Protein AF-A0AAW9JN20-F1 (afdb_monomer)

Mean predicted aligned error: 16.56 Å

Radius of gyration: 27.67 Å; Cα contacts (8 Å, |Δi|>4): 325; chains: 1; bounding box: 84×74×65 Å

pLDDT: mean 72.05, std 30.29, range [23.28, 98.81]

Sequence (239 aa):
MKKVSKMVVVVASLVLAVGLSACGKGQSSQTQSSTSATSHVKKKKSENSSQSSKSATSSTSTVQTSGSTTSAKSAEQTTTSSQSAPKVDDQTIFAQTLNEYRAKSDPEKVASVYAFVDLDGDGQNELLMGDQSNRGGNYISGVYMLFKKKQIAPLGISYAASGGGVRKAVLVYQGGYVYTEEGSAANPIFHGRLIKIVGDHYIIVKEGDFSLENEKAEEKFGLNQYAPLNTDTIQWQVL

Nearest PDB structures (foldseek):
  4l9c-assembly1_A  TM=3.984E-01  e=5.275E-02  Homo sapiens
  5yp4-assembly2_C  TM=3.295E-01  e=5.265E-01  Pseudoxanthomonas mexicana
  4h5j-assembly1_A  TM=4.683E-01  e=4.709E+00  Saccharomyces cerevisiae
  5yp4-assembly2_D  TM=3.571E-01  e=2.310E+00  Pseudoxanthomonas mexicana

Solvent-accessible surface area (backbone atoms only — not comparable to full-atom values): 15684 Å² total; per-residue (Å²): 133,86,85,81,77,80,79,79,78,81,77,79,75,82,73,82,78,76,81,81,80,83,83,89,84,88,83,88,84,89,84,85,88,88,87,87,84,89,84,87,90,84,88,85,88,82,88,83,85,86,80,89,85,83,92,83,85,90,77,90,88,87,86,90,87,80,91,80,91,86,90,86,84,89,76,93,74,81,81,82,73,81,76,66,74,84,77,77,54,65,66,70,73,44,40,65,63,54,48,47,44,70,64,56,77,45,92,58,51,62,56,54,29,31,36,78,44,52,48,57,72,74,81,62,59,25,43,38,31,16,30,76,40,99,84,61,64,58,44,63,25,28,36,32,42,62,31,71,92,79,39,75,48,73,79,31,53,26,33,74,49,76,96,52,38,52,35,30,42,38,48,56,28,59,70,17,30,39,36,31,37,40,36,33,70,83,42,58,57,27,43,35,37,35,33,33,46,59,75,52,45,69,46,82,75,42,72,50,76,46,37,67,85,86,51,53,67,46,70,75,68,51,47,78,81,48,57,67,55,66,55,89,77,56,78,72,39,80,106

Foldseek 3Di:
DDDDPDPPPPPPPPPPPDDPPDDDDDDDDDDDDDDDDDDDDDDDDDDDDDDDDDDDDDDDDDDDDDDDDDDDDDDDDDDDPVPDDPDDDVCVLCVVVVVCLVVCPDQQNDAFKKAFDPQQPPPGTWIFGWHADPVGFIDTQWIWAQAPPSDIDTPFGAGDDPPFAKGKDWFGFHNQKIKIWIDTSVAQKIKIWIWGDDHRDIDTQDIDIDGNVPDDPCVRSVVVVTHTDDRVPTPIDGD

Structure (mmCIF, N/CA/C/O backbone):
data_AF-A0AAW9JN20-F1
#
_entry.id   AF-A0AAW9JN20-F1
#
loop_
_atom_site.group_PDB
_atom_site.id
_atom_site.type_symbol
_atom_site.label_atom_id
_atom_site.label_alt_id
_atom_site.label_comp_id
_atom_site.label_asym_id
_atom_site.label_entity_id
_atom_site.label_seq_id
_atom_site.pdbx_PDB_ins_code
_atom_site.Cartn_x
_atom_site.Cartn_y
_atom_site.Cartn_z
_atom_site.occupancy
_atom_site.B_iso_or_equiv
_atom_site.auth_seq_id
_atom_site.auth_comp_id
_atom_site.auth_asym_id
_atom_site.auth_atom_id
_atom_site.pdbx_PDB_model_num
ATOM 1 N N . MET A 1 1 ? -24.145 -16.674 -31.722 1.00 39.34 1 MET A N 1
ATOM 2 C CA . MET A 1 1 ? -23.159 -15.769 -32.360 1.00 39.34 1 MET A CA 1
ATOM 3 C C . MET A 1 1 ? -22.552 -14.873 -31.283 1.00 39.34 1 MET A C 1
ATOM 5 O O . MET A 1 1 ? -23.245 -14.526 -30.338 1.00 39.34 1 MET A O 1
ATOM 9 N N . LYS A 1 2 ? -21.237 -14.656 -31.364 1.00 33.94 2 LYS A N 1
ATOM 10 C CA . LYS A 1 2 ? -20.302 -14.281 -30.284 1.00 33.94 2 LYS A CA 1
ATOM 11 C C . LYS A 1 2 ? -20.669 -12.966 -29.567 1.00 33.94 2 LYS A C 1
ATOM 13 O O . LYS A 1 2 ? -20.764 -11.931 -30.218 1.00 33.94 2 LYS A O 1
ATOM 18 N N . LYS A 1 3 ? -20.786 -12.985 -28.231 1.00 37.47 3 LYS A N 1
ATOM 19 C CA . LYS A 1 3 ? -20.720 -11.763 -27.409 1.00 37.47 3 LYS A CA 1
ATOM 20 C C . LYS A 1 3 ? -19.248 -11.396 -27.242 1.00 37.47 3 LYS A C 1
ATOM 22 O O . LYS A 1 3 ? -18.512 -12.074 -26.534 1.00 37.47 3 LYS A O 1
ATOM 27 N N . VAL A 1 4 ? -18.821 -10.359 -27.950 1.00 40.94 4 VAL A N 1
ATOM 28 C CA . VAL A 1 4 ? -17.478 -9.792 -27.826 1.00 40.94 4 VAL A CA 1
ATOM 29 C C . VAL A 1 4 ? -17.493 -8.909 -26.582 1.00 40.94 4 VAL A C 1
ATOM 31 O O . VAL A 1 4 ? -18.042 -7.809 -26.607 1.00 40.94 4 VAL A O 1
ATOM 34 N N . SER A 1 5 ? -16.976 -9.427 -25.468 1.00 39.31 5 SER A N 1
ATOM 35 C CA . SER A 1 5 ? -16.809 -8.635 -24.252 1.00 39.31 5 SER A CA 1
ATOM 36 C C . SER A 1 5 ? -15.634 -7.689 -24.475 1.00 39.31 5 SER A C 1
ATOM 38 O O . SER A 1 5 ? -14.488 -8.123 -24.583 1.00 39.31 5 SER A O 1
ATOM 40 N N . LYS A 1 6 ? -15.926 -6.398 -24.638 1.00 36.00 6 LYS A N 1
ATOM 41 C CA . LYS A 1 6 ? -14.910 -5.349 -24.711 1.00 36.00 6 LYS A CA 1
ATOM 42 C C . LYS A 1 6 ? -14.286 -5.218 -23.320 1.00 36.00 6 LYS A C 1
ATOM 44 O O . LYS A 1 6 ? -14.890 -4.610 -22.443 1.00 36.00 6 LYS A O 1
ATOM 49 N N . MET A 1 7 ? -13.106 -5.803 -23.111 1.00 38.66 7 MET A N 1
ATOM 50 C CA . MET A 1 7 ? -12.274 -5.458 -21.959 1.00 38.66 7 MET A CA 1
ATOM 51 C C . MET A 1 7 ? -11.809 -4.015 -22.130 1.00 38.66 7 MET A C 1
ATOM 53 O O . MET A 1 7 ? -11.019 -3.700 -23.019 1.00 38.66 7 MET A O 1
ATOM 57 N N . VAL A 1 8 ? -12.334 -3.136 -21.283 1.00 38.00 8 VAL A N 1
ATOM 58 C CA . VAL A 1 8 ? -11.760 -1.816 -21.051 1.00 38.00 8 VAL A CA 1
ATOM 59 C C . VAL A 1 8 ? -10.506 -2.046 -20.217 1.00 38.00 8 VAL A C 1
ATOM 61 O O . VAL A 1 8 ? -10.581 -2.380 -19.039 1.00 38.00 8 VAL A O 1
ATOM 64 N N . VAL A 1 9 ? -9.349 -1.930 -20.860 1.00 33.72 9 VAL A N 1
ATOM 65 C CA . VAL A 1 9 ? -8.051 -1.897 -20.190 1.00 33.72 9 VAL A CA 1
ATOM 66 C C . VAL A 1 9 ? -7.954 -0.544 -19.488 1.00 33.72 9 VAL A C 1
ATOM 68 O O . VAL A 1 9 ? -7.748 0.483 -20.134 1.00 33.72 9 VAL A O 1
ATOM 71 N N . VAL A 1 10 ? -8.140 -0.526 -18.168 1.00 35.94 10 VAL A N 1
ATOM 72 C CA . VAL A 1 10 ? -7.808 0.641 -17.345 1.00 35.94 10 VAL A CA 1
ATOM 73 C C . VAL A 1 10 ? -6.292 0.644 -17.179 1.00 35.94 10 VAL A C 1
ATOM 75 O O . VAL A 1 10 ? -5.737 0.018 -16.283 1.00 35.94 10 VAL A O 1
ATOM 78 N N . VAL A 1 11 ? -5.612 1.315 -18.106 1.00 34.97 11 VAL A N 1
ATOM 79 C CA . VAL A 1 11 ? -4.191 1.646 -17.985 1.00 34.97 11 VAL A CA 1
ATOM 80 C C . VAL A 1 11 ? -4.070 2.726 -16.910 1.00 34.97 11 VAL A C 1
ATOM 82 O O . VAL A 1 11 ? -4.206 3.918 -17.190 1.00 34.97 11 VAL A O 1
ATOM 85 N N . ALA A 1 12 ? -3.835 2.321 -15.665 1.00 37.44 12 ALA A N 1
ATOM 86 C CA . ALA A 1 12 ? -3.436 3.225 -14.592 1.00 37.44 12 ALA A CA 1
ATOM 87 C C . ALA A 1 12 ? -1.911 3.426 -14.613 1.00 37.44 12 ALA A C 1
ATOM 89 O O . ALA A 1 12 ? -1.224 3.224 -13.620 1.00 37.44 12 ALA A O 1
ATOM 90 N N . SER A 1 13 ? -1.365 3.843 -15.758 1.00 37.03 13 SER A N 1
ATOM 91 C CA . SER A 1 13 ? -0.031 4.442 -15.781 1.00 37.03 13 SER A CA 1
ATOM 92 C C . SER A 1 13 ? -0.150 5.823 -15.145 1.00 37.03 13 SER A C 1
ATOM 94 O O . SER A 1 13 ? -0.580 6.786 -15.788 1.00 37.03 13 SER A O 1
ATOM 96 N N . LEU A 1 14 ? 0.181 5.915 -13.858 1.00 42.38 14 LEU A N 1
ATOM 97 C CA . LEU A 1 14 ? 0.301 7.176 -13.136 1.00 42.38 14 LEU A CA 1
ATOM 98 C C . LEU A 1 14 ? 1.580 7.895 -13.598 1.00 42.38 14 LEU A C 1
ATOM 100 O O . LEU A 1 14 ? 2.566 8.000 -12.878 1.00 42.38 14 LEU A O 1
ATOM 104 N N . VAL A 1 15 ? 1.573 8.390 -14.838 1.00 36.84 15 VAL A N 1
ATOM 105 C CA . VAL A 1 15 ? 2.582 9.339 -15.310 1.00 36.84 15 VAL A CA 1
ATOM 106 C C . VAL A 1 15 ? 2.229 10.693 -14.704 1.00 36.84 15 VAL A C 1
ATOM 108 O O . VAL A 1 15 ? 1.362 11.413 -15.201 1.00 36.84 15 VAL A O 1
ATOM 111 N N . LEU A 1 16 ? 2.893 11.037 -13.601 1.00 38.97 16 LEU A N 1
ATOM 112 C CA . LEU A 1 16 ? 2.969 12.405 -13.091 1.00 38.97 16 LEU A CA 1
ATOM 113 C C . LEU A 1 16 ? 3.780 13.245 -14.090 1.00 38.97 16 LEU A C 1
ATOM 115 O O . LEU A 1 16 ? 4.983 13.442 -13.939 1.00 38.97 16 LEU A O 1
ATOM 119 N N . ALA A 1 17 ? 3.117 13.712 -15.148 1.00 34.91 17 ALA A N 1
ATOM 120 C CA . ALA A 1 17 ? 3.681 14.668 -16.089 1.00 34.91 17 ALA A CA 1
ATOM 121 C C . ALA A 1 17 ? 3.778 16.043 -15.410 1.00 34.91 17 ALA A C 1
ATOM 123 O O . ALA A 1 17 ? 2.837 16.835 -15.434 1.00 34.91 17 ALA A O 1
ATOM 124 N N . VAL A 1 18 ? 4.922 16.330 -14.789 1.00 46.69 18 VAL A N 1
ATOM 125 C CA . VAL A 1 18 ? 5.279 17.695 -14.395 1.00 46.69 18 VAL A CA 1
ATOM 126 C C . VAL A 1 18 ? 5.922 18.356 -15.612 1.00 46.69 18 VAL A C 1
ATOM 128 O O . VAL A 1 18 ? 7.045 18.030 -15.990 1.00 46.69 18 VAL A O 1
ATOM 131 N N . GLY A 1 19 ? 5.183 19.255 -16.263 1.00 37.88 19 GLY A N 1
ATOM 132 C CA . GLY A 1 19 ? 5.705 20.083 -17.345 1.00 37.88 19 GLY A CA 1
ATOM 133 C C . GLY A 1 19 ? 6.820 20.994 -16.832 1.00 37.88 19 GLY A C 1
ATOM 134 O O . GLY A 1 19 ? 6.581 21.886 -16.023 1.00 37.88 19 GLY A O 1
ATOM 135 N N . LEU A 1 20 ? 8.045 20.771 -17.309 1.00 41.12 20 LEU A N 1
ATOM 136 C CA . LEU A 1 20 ? 9.162 21.695 -17.140 1.00 41.12 20 LEU A CA 1
ATOM 137 C C . LEU A 1 20 ? 8.995 22.850 -18.133 1.00 41.12 20 LEU A C 1
ATOM 139 O O . LEU A 1 20 ? 9.403 22.759 -19.290 1.00 41.12 20 LEU A O 1
ATOM 143 N N . SER A 1 21 ? 8.413 23.957 -17.678 1.00 42.81 21 SER A N 1
ATOM 144 C CA . SER A 1 21 ? 8.565 25.244 -18.358 1.00 42.81 21 SER A CA 1
ATOM 145 C C . SER A 1 21 ? 9.999 25.728 -18.150 1.00 42.81 21 SER A C 1
ATOM 147 O O . SER A 1 21 ? 10.339 26.309 -17.120 1.00 42.81 21 SER A O 1
ATOM 149 N N . ALA A 1 22 ? 10.859 25.448 -19.127 1.00 34.44 22 ALA A N 1
ATOM 150 C CA . ALA A 1 22 ? 12.193 26.015 -19.216 1.00 34.44 22 ALA A CA 1
ATOM 151 C C . ALA A 1 22 ? 12.093 27.535 -19.423 1.00 34.44 22 ALA A C 1
ATOM 153 O O . ALA A 1 22 ? 11.650 27.997 -20.472 1.00 34.44 22 ALA A O 1
ATOM 154 N N . CYS A 1 23 ? 12.537 28.316 -18.438 1.00 44.72 23 CYS A N 1
ATOM 155 C CA . CYS A 1 23 ? 12.870 29.722 -18.634 1.00 44.72 23 CYS A CA 1
ATOM 156 C C . CYS A 1 23 ? 14.392 29.847 -18.529 1.00 44.72 23 CYS A C 1
ATOM 158 O O . CYS A 1 23 ? 14.973 29.747 -17.450 1.00 44.72 23 CYS A O 1
ATOM 160 N N . GLY A 1 24 ? 15.034 29.953 -19.691 1.00 34.56 24 GLY A N 1
ATOM 161 C CA . GLY A 1 24 ? 16.478 30.074 -19.826 1.00 34.56 24 GLY A CA 1
ATOM 162 C C . GLY A 1 24 ? 16.987 31.489 -19.554 1.00 34.56 24 GLY A C 1
ATOM 163 O O . GLY A 1 24 ? 16.350 32.475 -19.919 1.00 34.56 24 GLY A O 1
ATOM 164 N N . LYS A 1 25 ? 18.167 31.535 -18.932 1.00 34.50 25 LYS A N 1
ATOM 165 C C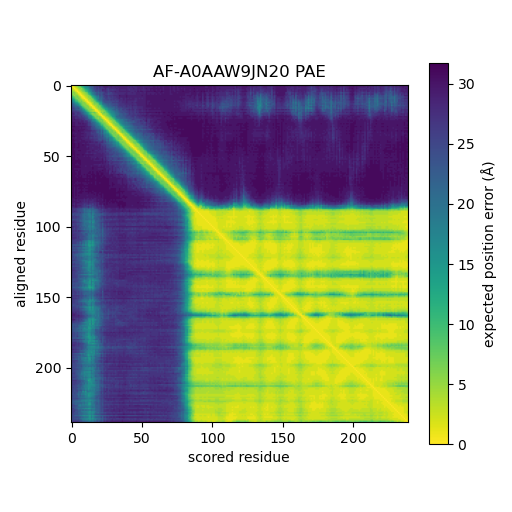A . LYS A 1 25 ? 19.259 32.532 -18.969 1.00 34.50 25 LYS A CA 1
ATOM 166 C C . LYS A 1 25 ? 20.253 31.992 -17.927 1.00 34.50 25 LYS A C 1
ATOM 168 O O . LYS A 1 25 ? 19.906 31.915 -16.763 1.00 34.50 25 LYS A O 1
ATOM 173 N N . GLY A 1 26 ? 21.419 31.440 -18.233 1.00 32.59 26 GLY A N 1
ATOM 174 C CA . GLY A 1 26 ? 22.389 31.768 -19.260 1.00 32.59 26 GLY A CA 1
ATOM 175 C C . GLY A 1 26 ? 23.672 32.151 -18.527 1.00 32.59 26 GLY A C 1
ATOM 176 O O . GLY A 1 26 ? 23.784 33.299 -18.129 1.00 32.59 26 GLY A O 1
ATOM 177 N N . GLN A 1 27 ? 24.606 31.216 -18.324 1.00 33.66 27 GLN A N 1
ATOM 178 C CA . GLN A 1 27 ? 26.037 31.533 -18.262 1.00 33.66 27 GLN A CA 1
ATOM 179 C C . GLN A 1 27 ? 26.903 30.273 -18.352 1.00 33.66 27 GLN A C 1
ATOM 181 O O . GLN A 1 27 ? 26.731 29.300 -17.624 1.00 33.66 27 GLN A O 1
ATOM 186 N N . SER A 1 28 ? 27.828 30.334 -19.300 1.00 32.78 28 SER A N 1
ATOM 187 C CA . SER A 1 28 ? 28.903 29.397 -19.588 1.00 32.78 28 SER A CA 1
ATOM 188 C C . SER A 1 28 ? 29.933 29.313 -18.463 1.00 32.78 28 SER A C 1
ATOM 190 O O . SER A 1 28 ? 30.291 30.349 -17.904 1.00 32.78 28 SER A O 1
ATOM 192 N N . SER A 1 29 ? 30.526 28.133 -18.269 1.00 34.12 29 SER A N 1
ATOM 193 C CA . SER A 1 29 ? 31.989 27.943 -18.243 1.00 34.12 29 SER A CA 1
ATOM 194 C C . SER A 1 29 ? 32.330 26.450 -18.319 1.00 34.12 29 SER A C 1
ATOM 196 O O . SER A 1 29 ? 31.898 25.661 -17.485 1.00 34.12 29 SER A O 1
ATOM 198 N N . GLN A 1 30 ? 33.093 26.078 -19.348 1.00 33.25 30 GLN A N 1
ATOM 199 C CA . GLN A 1 30 ? 33.842 24.824 -19.437 1.00 33.25 30 GLN A CA 1
ATOM 200 C C . GLN A 1 30 ? 35.069 24.904 -18.523 1.00 33.25 30 GLN A C 1
ATOM 202 O O . GLN A 1 30 ? 35.759 25.912 -18.622 1.00 33.25 30 GLN A O 1
ATOM 207 N N . THR A 1 31 ? 35.419 23.824 -17.808 1.00 28.30 31 THR A N 1
ATOM 208 C CA . THR A 1 31 ? 36.807 23.311 -17.776 1.00 28.30 31 THR A CA 1
ATOM 209 C C . THR A 1 31 ? 36.845 21.814 -17.436 1.00 28.30 31 THR A C 1
ATOM 211 O O . THR A 1 31 ? 35.925 21.255 -16.853 1.00 28.30 31 THR A O 1
ATOM 214 N N . GLN A 1 32 ? 37.925 21.197 -17.898 1.00 29.80 32 GLN A N 1
ATOM 215 C CA . GLN A 1 32 ? 38.184 19.809 -18.257 1.00 29.80 32 GLN A CA 1
ATOM 216 C C . GLN A 1 32 ? 38.351 18.782 -17.124 1.00 29.80 32 GLN A C 1
ATOM 218 O O . GLN A 1 32 ? 38.699 19.084 -15.988 1.00 29.80 32 GLN A O 1
ATOM 223 N N . SER A 1 33 ? 38.211 17.528 -17.551 1.00 30.20 33 SER A N 1
ATOM 224 C CA . SER A 1 33 ? 38.700 16.278 -16.968 1.00 30.20 33 SER A CA 1
ATOM 225 C C . SER A 1 33 ? 40.229 16.176 -16.859 1.00 30.20 33 SER A C 1
ATOM 227 O O . SER A 1 33 ? 40.935 16.552 -17.797 1.00 30.20 33 SER A O 1
ATOM 229 N N . SER A 1 34 ? 40.721 15.486 -15.825 1.00 27.36 34 SER A N 1
ATOM 230 C CA . SER A 1 34 ? 41.973 14.717 -15.881 1.00 27.36 34 SER A CA 1
ATOM 231 C C . SER A 1 34 ? 41.975 13.533 -14.901 1.00 27.36 34 SER A C 1
ATOM 233 O O . SER A 1 34 ? 41.345 13.534 -13.846 1.00 27.36 34 SER A O 1
ATOM 235 N N . THR A 1 35 ? 42.647 12.480 -15.351 1.00 26.69 35 THR A N 1
ATOM 236 C CA . THR A 1 35 ? 42.799 11.120 -14.822 1.00 26.69 35 THR A CA 1
ATOM 237 C C . THR A 1 35 ? 43.952 10.969 -13.816 1.00 26.69 35 THR A C 1
ATOM 239 O O . THR A 1 35 ? 44.947 11.678 -13.932 1.00 26.69 35 THR A O 1
ATOM 242 N N . SER A 1 36 ? 43.855 9.940 -12.953 1.00 27.55 36 SER A N 1
ATOM 243 C CA . SER A 1 36 ? 44.873 8.883 -12.699 1.00 27.55 36 SER A CA 1
ATOM 244 C C . SER A 1 36 ? 45.262 8.587 -11.231 1.00 27.55 36 SER A C 1
ATOM 246 O O . SER A 1 36 ? 45.792 9.434 -10.526 1.00 27.55 36 SER A O 1
ATOM 248 N N . ALA A 1 37 ? 45.133 7.289 -10.902 1.00 25.78 37 ALA A N 1
ATOM 249 C CA . ALA A 1 37 ? 46.112 6.403 -10.236 1.00 25.78 37 ALA A CA 1
ATOM 250 C C . ALA A 1 37 ? 46.253 6.323 -8.684 1.00 25.78 37 ALA A C 1
ATOM 252 O O . ALA A 1 37 ? 46.868 7.158 -8.037 1.00 25.78 37 ALA A O 1
ATOM 253 N N . THR A 1 38 ? 45.788 5.170 -8.157 1.00 25.28 38 THR A N 1
ATOM 254 C CA . THR A 1 38 ? 46.419 4.209 -7.200 1.00 25.28 38 THR A CA 1
ATOM 255 C C . THR A 1 38 ? 47.167 4.677 -5.937 1.00 25.28 38 THR A C 1
ATOM 257 O O . THR A 1 38 ? 48.243 5.253 -6.027 1.00 25.28 38 THR A O 1
ATOM 260 N N . SER A 1 39 ? 46.774 4.160 -4.757 1.00 27.97 39 SER A N 1
ATOM 261 C CA . SER A 1 39 ? 47.417 2.987 -4.100 1.00 27.97 39 SER A CA 1
ATOM 262 C C . SER A 1 39 ? 46.951 2.729 -2.641 1.00 27.97 39 SER A C 1
ATOM 264 O O . SER A 1 39 ? 46.972 3.598 -1.785 1.00 27.97 39 SER A O 1
ATOM 266 N N . HIS A 1 40 ? 46.542 1.476 -2.398 1.00 28.61 40 HIS A N 1
ATOM 267 C CA . HIS A 1 40 ? 46.926 0.556 -1.309 1.00 28.61 40 HIS A CA 1
ATOM 268 C C . HIS A 1 40 ? 46.835 0.879 0.213 1.00 28.61 40 HIS A C 1
ATOM 270 O O . HIS A 1 40 ? 47.580 1.676 0.764 1.00 28.61 40 HIS A O 1
ATOM 276 N N . VAL A 1 41 ? 46.114 -0.048 0.886 1.00 25.80 41 VAL A N 1
ATOM 277 C CA . VAL A 1 41 ? 46.458 -0.785 2.136 1.00 25.80 41 VAL A CA 1
ATOM 278 C C . VAL A 1 41 ? 46.048 -0.168 3.488 1.00 25.80 41 VAL A C 1
ATOM 280 O O . VAL A 1 41 ? 46.739 0.686 4.024 1.00 25.80 41 VAL A O 1
ATOM 283 N N . LYS A 1 42 ? 45.055 -0.781 4.165 1.00 27.20 42 LYS A N 1
ATOM 284 C CA . LYS A 1 42 ? 45.300 -1.702 5.305 1.00 27.20 42 LYS A CA 1
ATOM 285 C C . LYS A 1 42 ? 44.035 -2.417 5.802 1.00 27.20 42 LYS A C 1
ATOM 287 O O . LYS A 1 42 ? 43.007 -1.815 6.075 1.00 27.20 42 LYS A O 1
ATOM 292 N N . LYS A 1 43 ? 44.191 -3.733 5.966 1.00 25.30 43 LYS A N 1
ATOM 293 C CA . LYS A 1 43 ? 43.307 -4.677 6.658 1.00 25.30 43 LYS A CA 1
ATOM 294 C C . LYS A 1 43 ? 43.055 -4.252 8.112 1.00 25.30 43 LYS A C 1
ATOM 296 O O . LYS A 1 43 ? 44.015 -3.923 8.809 1.00 25.30 43 LYS A O 1
ATOM 301 N N . LYS A 1 44 ? 41.848 -4.507 8.629 1.00 25.41 44 LYS A N 1
ATOM 302 C CA . LYS A 1 44 ? 41.718 -5.182 9.928 1.00 25.41 44 LYS A CA 1
ATOM 303 C C . LYS A 1 44 ? 40.453 -6.039 9.999 1.00 25.41 44 LYS A C 1
ATOM 305 O O . LYS A 1 44 ? 39.345 -5.597 9.736 1.00 25.41 44 LYS A O 1
ATOM 310 N N . LYS A 1 45 ? 40.729 -7.297 10.316 1.00 23.28 45 LYS A N 1
ATOM 311 C CA . LYS A 1 45 ? 39.872 -8.451 10.548 1.00 23.28 45 LYS A CA 1
ATOM 312 C C . LYS A 1 45 ? 39.201 -8.331 11.921 1.00 23.28 45 LYS A C 1
ATOM 314 O O . LYS A 1 45 ? 39.873 -7.942 12.872 1.00 23.28 45 LYS A O 1
ATOM 319 N N . SER A 1 46 ? 37.940 -8.742 12.025 1.00 26.84 46 SER A N 1
ATOM 320 C CA . SER A 1 46 ? 37.344 -9.225 13.275 1.00 26.84 46 SER A CA 1
ATOM 321 C C . SER A 1 46 ? 36.291 -10.279 12.936 1.00 26.84 46 SER A C 1
ATOM 323 O O . SER A 1 46 ? 35.135 -9.965 12.675 1.00 26.84 46 SER A O 1
ATOM 325 N N . GLU A 1 47 ? 36.742 -11.531 12.893 1.00 24.44 47 GLU A N 1
ATOM 326 C CA . GLU A 1 47 ? 35.902 -12.716 13.054 1.00 24.44 47 GLU A CA 1
ATOM 327 C C . GLU A 1 47 ? 35.400 -12.757 14.502 1.00 24.44 47 GLU A C 1
ATOM 329 O O . GLU A 1 47 ? 36.191 -12.586 15.428 1.00 24.44 47 GLU A O 1
ATOM 334 N N . ASN A 1 48 ? 34.119 -13.056 14.701 1.00 25.31 48 ASN A N 1
ATOM 335 C CA . ASN A 1 48 ? 33.688 -13.800 15.878 1.00 25.31 48 ASN A CA 1
ATOM 336 C C . ASN A 1 48 ? 32.542 -14.728 15.460 1.00 25.31 48 ASN A C 1
ATOM 338 O O . ASN A 1 48 ? 31.385 -14.323 15.398 1.00 25.31 48 ASN A O 1
ATOM 342 N N . SER A 1 49 ? 32.893 -15.962 15.099 1.00 25.97 49 SER A N 1
ATOM 343 C CA . SER A 1 49 ? 31.958 -17.065 14.900 1.00 25.97 49 SER A CA 1
ATOM 344 C C . SER A 1 49 ? 32.027 -17.969 16.127 1.00 25.97 49 SER A C 1
ATOM 346 O O . SER A 1 49 ? 33.025 -18.663 16.326 1.00 25.97 49 SER A O 1
ATOM 348 N N . SER A 1 50 ? 30.969 -17.970 16.932 1.00 30.20 50 SER A N 1
ATOM 349 C CA . SER A 1 50 ? 30.784 -18.961 17.990 1.00 30.20 50 SER A CA 1
ATOM 350 C C . SER A 1 50 ? 29.916 -20.105 17.485 1.00 30.20 50 SER A C 1
ATOM 352 O O . SER A 1 50 ? 28.876 -19.919 16.858 1.00 30.20 50 SER A O 1
ATOM 354 N N . GLN A 1 51 ? 30.423 -21.296 17.757 1.00 28.41 51 GLN A N 1
ATOM 355 C CA . GLN A 1 51 ? 30.030 -22.605 17.275 1.00 28.41 51 GLN A CA 1
ATOM 356 C C . GLN A 1 51 ? 28.870 -23.211 18.088 1.00 28.41 51 GLN A C 1
ATOM 358 O O . GLN A 1 51 ? 28.862 -23.142 19.310 1.00 28.41 51 GLN A O 1
ATOM 363 N N . SER A 1 52 ? 27.942 -23.842 17.360 1.00 24.44 52 SER A N 1
ATOM 364 C CA . SER A 1 52 ? 27.156 -25.062 17.642 1.00 24.44 52 SER A CA 1
ATOM 365 C C . SER A 1 52 ? 26.898 -25.528 19.090 1.00 24.44 52 SER A C 1
ATOM 367 O O . SER A 1 52 ? 27.826 -25.822 19.842 1.00 24.44 52 SER A O 1
ATOM 369 N N . SER A 1 53 ? 25.629 -25.845 19.373 1.00 26.78 53 SER A N 1
ATOM 370 C CA . SER A 1 53 ? 25.098 -27.102 19.969 1.00 26.78 53 SER A CA 1
ATOM 371 C C . SER A 1 53 ? 23.623 -26.847 20.360 1.00 26.78 53 SER A C 1
ATOM 373 O O . SER A 1 53 ? 23.268 -25.706 20.605 1.00 26.78 53 SER A O 1
ATOM 375 N N . LYS A 1 54 ? 22.653 -27.763 20.431 1.00 28.80 54 LYS A N 1
ATOM 376 C CA . LYS A 1 54 ? 22.566 -29.228 20.402 1.00 28.80 54 LYS A CA 1
ATOM 377 C C . LYS A 1 54 ? 21.081 -29.585 20.175 1.00 28.80 54 LYS A C 1
ATOM 379 O O . LYS A 1 54 ? 20.196 -28.888 20.658 1.00 28.80 54 LYS A O 1
ATOM 384 N N . SER A 1 55 ? 20.836 -30.695 19.495 1.00 26.38 55 SER A N 1
ATOM 385 C CA . SER A 1 55 ? 19.558 -31.405 19.346 1.00 26.38 55 SER A CA 1
ATOM 386 C C . SER A 1 55 ? 19.213 -32.294 20.557 1.00 26.38 55 SER A C 1
ATOM 388 O O . SER A 1 55 ? 20.128 -32.921 21.091 1.00 26.38 55 SER A O 1
ATOM 390 N N . ALA A 1 56 ? 17.921 -32.413 20.905 1.00 28.56 56 ALA A N 1
ATOM 391 C CA . ALA A 1 56 ? 17.201 -33.575 21.496 1.00 28.56 56 ALA A CA 1
ATOM 392 C C . ALA A 1 56 ? 15.769 -33.102 21.872 1.00 28.56 56 ALA A C 1
ATOM 394 O O . ALA A 1 56 ? 15.645 -32.085 22.542 1.00 28.56 56 ALA A O 1
ATOM 395 N N . THR A 1 57 ? 14.665 -33.595 21.293 1.00 23.98 57 THR A N 1
ATOM 396 C CA . THR A 1 57 ? 13.980 -34.906 21.434 1.00 23.98 57 THR A CA 1
ATOM 397 C C . THR A 1 57 ? 13.139 -35.065 22.715 1.00 23.98 57 THR A C 1
ATOM 399 O O . THR A 1 57 ? 13.657 -34.906 23.814 1.00 23.98 57 THR A O 1
ATOM 402 N N . SER A 1 58 ? 11.895 -35.545 22.512 1.00 26.98 58 SER A N 1
ATOM 403 C CA . SER A 1 58 ? 10.925 -36.183 23.442 1.00 26.98 58 SER A CA 1
ATOM 404 C C . SER A 1 58 ? 10.081 -35.267 24.342 1.00 26.98 58 SER A C 1
ATOM 406 O O . SER A 1 58 ? 10.582 -34.271 24.838 1.00 26.98 58 SER A O 1
ATOM 408 N N . SER A 1 59 ? 8.807 -35.521 24.656 1.00 29.75 59 SER A N 1
ATOM 409 C CA . SER A 1 59 ? 7.770 -36.456 24.191 1.00 29.75 59 SER A CA 1
ATOM 410 C C . SER A 1 59 ? 6.450 -36.032 24.863 1.00 29.75 59 SER A C 1
ATOM 412 O O . SER A 1 59 ? 6.465 -35.574 25.998 1.00 29.75 59 SER A O 1
ATOM 414 N N . THR A 1 60 ? 5.335 -36.224 24.157 1.00 23.97 60 THR A N 1
ATOM 415 C CA . THR A 1 60 ? 4.079 -36.853 24.618 1.00 23.97 60 THR A CA 1
ATOM 416 C C . THR A 1 60 ? 3.557 -36.586 26.037 1.00 23.97 60 THR A C 1
ATOM 418 O O . THR A 1 60 ? 4.161 -37.025 27.009 1.00 23.97 60 THR A O 1
ATOM 421 N N . SER A 1 61 ? 2.323 -36.067 26.126 1.00 29.84 61 SER A N 1
ATOM 422 C CA . SER A 1 61 ? 1.200 -36.685 26.871 1.00 29.84 61 SER A CA 1
ATOM 423 C C . SER A 1 61 ? -0.100 -35.906 26.639 1.00 29.84 61 SER A C 1
ATOM 425 O O . SER A 1 61 ? -0.441 -34.980 27.367 1.00 29.84 61 SER A O 1
ATOM 427 N N . THR A 1 62 ? -0.841 -36.307 25.611 1.00 26.95 62 THR A N 1
ATOM 428 C CA . THR A 1 62 ? -2.299 -36.174 25.539 1.00 26.95 62 THR A CA 1
ATOM 429 C C . THR A 1 62 ? -2.878 -37.548 25.837 1.00 26.95 62 THR A C 1
ATOM 431 O O . THR A 1 62 ? -2.352 -38.537 25.336 1.00 26.95 62 THR A O 1
ATOM 434 N N . VAL A 1 63 ? -3.932 -37.583 26.654 1.00 30.17 63 VAL A N 1
ATOM 435 C CA . VAL A 1 63 ? -5.128 -38.447 26.589 1.00 30.17 63 VAL A CA 1
ATOM 436 C C . VAL A 1 63 ? -5.763 -38.421 27.980 1.00 30.17 63 VAL A C 1
ATOM 438 O O . VAL A 1 63 ? -5.141 -38.845 28.945 1.00 30.17 63 VAL A O 1
ATOM 441 N N . GLN A 1 64 ? -7.014 -37.970 28.068 1.00 30.61 64 GLN A N 1
ATOM 442 C CA . GLN A 1 64 ? -8.087 -38.803 28.615 1.00 30.61 64 GLN A CA 1
ATOM 443 C C . GLN A 1 64 ? -9.451 -38.177 28.310 1.00 30.61 64 GLN A C 1
ATOM 445 O O . GLN A 1 64 ? -9.873 -37.178 28.884 1.00 30.61 64 GLN A O 1
ATOM 450 N N . THR A 1 65 ? -10.121 -38.818 27.359 1.00 27.69 65 THR A N 1
ATOM 451 C CA . THR A 1 65 ? -11.546 -38.723 27.061 1.00 27.69 65 THR A CA 1
ATOM 452 C C . THR A 1 65 ? -12.171 -40.049 27.489 1.00 27.69 65 THR A C 1
ATOM 454 O O . THR A 1 65 ? -11.659 -41.100 27.108 1.00 27.69 65 THR A O 1
ATOM 457 N N . SER A 1 66 ? -13.248 -40.003 28.273 1.00 27.06 66 SER A N 1
ATOM 458 C CA . SER A 1 66 ? -14.277 -41.046 28.496 1.00 27.06 66 SER A CA 1
ATOM 459 C C . SER A 1 66 ? -15.360 -40.379 29.364 1.00 27.06 66 SER A C 1
ATOM 461 O O . SER A 1 66 ? -15.011 -39.808 30.389 1.00 27.06 66 SER A O 1
ATOM 463 N N . GLY A 1 67 ? -16.598 -40.159 28.896 1.00 27.03 67 GLY A N 1
ATOM 464 C CA . GLY A 1 67 ? -17.724 -41.121 28.887 1.00 27.03 67 GLY A CA 1
ATOM 465 C C . GLY A 1 67 ? -18.430 -41.096 30.265 1.00 27.03 67 GLY A C 1
ATOM 466 O O . GLY A 1 67 ? -17.739 -41.169 31.265 1.00 27.03 67 GLY A O 1
ATOM 467 N N . SER A 1 68 ? -19.749 -41.008 30.483 1.00 27.73 68 SER A N 1
ATOM 468 C CA . SER A 1 68 ? -20.948 -41.248 29.666 1.00 27.73 68 SER A CA 1
ATOM 469 C C . SER A 1 68 ? -22.199 -40.745 30.437 1.00 27.73 68 SER A C 1
ATOM 471 O O . SER A 1 68 ? -22.224 -40.817 31.659 1.00 27.73 68 SER A O 1
ATOM 473 N N . THR A 1 69 ? -23.226 -40.282 29.711 1.00 27.12 69 THR A N 1
ATOM 474 C CA . THR A 1 69 ? -24.697 -40.398 29.930 1.00 27.12 69 THR A CA 1
ATOM 475 C C . THR A 1 69 ? -25.311 -40.575 31.338 1.00 27.12 69 THR A C 1
ATOM 477 O O . THR A 1 69 ? -25.121 -41.618 31.957 1.00 27.12 69 THR A O 1
ATOM 480 N N . THR A 1 70 ? -26.271 -39.710 31.718 1.00 28.25 70 THR A N 1
ATOM 481 C CA . THR A 1 70 ? -27.699 -40.080 31.938 1.00 28.25 70 THR A CA 1
ATOM 482 C C . THR A 1 70 ? -28.622 -38.866 32.169 1.00 28.25 70 THR A C 1
ATOM 484 O O . THR A 1 70 ? -28.206 -37.807 32.619 1.00 28.25 70 THR A O 1
ATOM 487 N N . SER A 1 71 ? -29.878 -39.071 31.777 1.00 31.47 71 SER A N 1
ATOM 488 C CA . SER A 1 71 ? -31.031 -38.185 31.574 1.00 31.47 71 SER A CA 1
ATOM 489 C C . SER A 1 71 ? -31.539 -37.345 32.760 1.00 31.47 71 SER A C 1
ATOM 491 O O . SER A 1 71 ? -31.644 -37.867 33.862 1.00 31.47 71 SER A O 1
ATOM 493 N N . ALA A 1 72 ? -32.062 -36.138 32.485 1.00 30.33 72 ALA A N 1
ATOM 494 C CA . ALA A 1 72 ? -33.312 -35.615 33.068 1.00 30.33 72 ALA A CA 1
ATOM 495 C C . ALA A 1 72 ? -33.811 -34.350 32.334 1.00 30.33 72 ALA A C 1
ATOM 497 O O . ALA A 1 72 ? -33.047 -33.573 31.776 1.00 30.33 72 ALA A O 1
ATOM 498 N N . LYS A 1 73 ? -35.133 -34.205 32.322 1.00 28.16 73 LYS A N 1
ATOM 499 C CA . LYS A 1 73 ? -35.984 -33.302 31.541 1.00 28.16 73 LYS A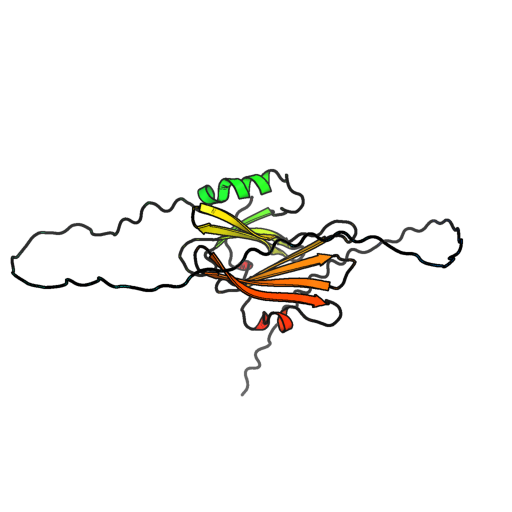 CA 1
ATOM 500 C C . LYS A 1 73 ? -36.161 -31.923 32.202 1.00 28.16 73 LYS A C 1
ATOM 502 O O . LYS A 1 73 ? -36.308 -31.851 33.414 1.00 28.16 73 LYS A O 1
ATOM 507 N N . SER A 1 74 ? -36.302 -30.903 31.347 1.00 32.59 74 SER A N 1
ATOM 508 C CA . SER A 1 74 ? -36.858 -29.554 31.577 1.00 32.59 74 SER A CA 1
ATOM 509 C C . SER A 1 74 ? -36.086 -28.585 32.480 1.00 32.59 74 SER A C 1
ATOM 511 O O . SER A 1 74 ? -36.262 -28.571 33.692 1.00 32.59 74 SER A O 1
ATOM 513 N N . ALA A 1 75 ? -35.388 -27.645 31.840 1.00 31.98 75 ALA A N 1
ATOM 514 C CA . ALA A 1 75 ? -35.323 -26.255 32.277 1.00 31.98 75 ALA A CA 1
ATOM 515 C C . ALA A 1 75 ? -35.117 -25.356 31.047 1.00 31.98 75 ALA A C 1
ATOM 517 O O . ALA A 1 75 ? -34.318 -25.650 30.162 1.00 31.98 75 ALA A O 1
ATOM 518 N N . GLU A 1 76 ? -35.910 -24.299 30.990 1.00 40.78 76 GLU A N 1
ATOM 519 C CA . GLU A 1 76 ? -35.805 -23.158 30.090 1.00 40.78 76 GLU A CA 1
ATOM 520 C C . GLU A 1 76 ? -34.376 -22.588 30.112 1.00 40.78 76 GLU A C 1
ATOM 522 O O . GLU A 1 76 ? -33.845 -22.307 31.186 1.00 40.78 76 GLU A O 1
ATOM 527 N N . GLN A 1 77 ? -33.730 -22.456 28.948 1.00 32.31 77 GLN A N 1
ATOM 528 C CA . GLN A 1 77 ? -32.350 -21.974 28.858 1.00 32.31 77 GLN A CA 1
ATOM 529 C C . GLN A 1 77 ? -32.221 -20.860 27.814 1.00 32.31 77 GLN A C 1
ATOM 531 O O . GLN A 1 77 ? -31.941 -21.076 26.638 1.00 32.31 77 GLN A O 1
ATOM 536 N N . THR A 1 78 ? -32.476 -19.643 28.286 1.00 26.17 78 THR A N 1
ATOM 537 C CA . THR A 1 78 ? -31.541 -18.509 28.271 1.00 26.17 78 THR A CA 1
ATOM 538 C C . THR A 1 78 ? -30.219 -18.762 27.528 1.00 26.17 78 THR A C 1
ATOM 540 O O . THR A 1 78 ? -29.392 -19.558 27.962 1.00 26.17 78 THR A O 1
ATOM 543 N N . THR A 1 79 ? -30.041 -18.033 26.425 1.00 36.47 79 THR A N 1
ATOM 544 C CA . THR A 1 79 ? -28.782 -17.459 25.913 1.00 36.47 79 THR A CA 1
ATOM 545 C C . THR A 1 79 ? -27.479 -18.226 26.186 1.00 36.47 79 THR A C 1
ATOM 547 O O . THR A 1 79 ? -26.911 -18.196 27.273 1.00 36.47 79 THR A O 1
ATOM 550 N N . THR A 1 80 ? -26.873 -18.752 25.124 1.00 28.95 80 THR A N 1
ATOM 551 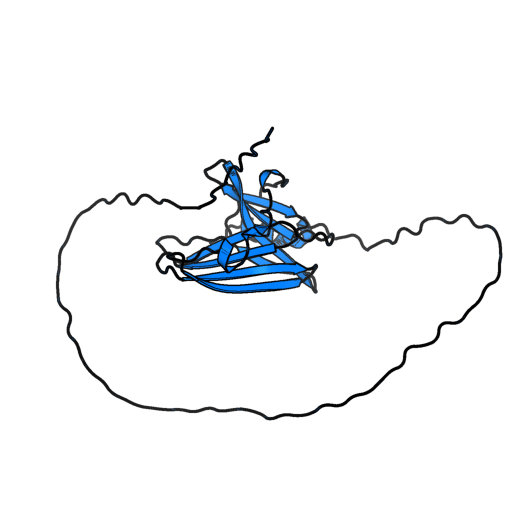C CA . THR A 1 80 ? -25.407 -18.805 25.017 1.00 28.95 80 THR A CA 1
ATOM 552 C C . THR A 1 80 ? -25.014 -18.094 23.733 1.00 28.95 80 THR A C 1
ATOM 554 O O . THR A 1 80 ? -24.596 -18.692 22.748 1.00 28.95 80 THR A O 1
ATOM 557 N N . SER A 1 81 ? -25.196 -16.772 23.741 1.00 36.28 81 SER A N 1
ATOM 558 C CA . SER A 1 81 ? -24.321 -15.914 22.957 1.00 36.28 81 SER A CA 1
ATOM 559 C C . SER A 1 81 ? -22.938 -16.091 23.559 1.00 36.28 81 SER A C 1
ATOM 561 O O . SER A 1 81 ? -22.723 -15.726 24.715 1.00 36.28 81 SER A O 1
ATOM 563 N N . SER A 1 82 ? -22.012 -16.666 22.800 1.00 35.47 82 SER A N 1
ATOM 564 C CA . SER A 1 82 ? -20.591 -16.481 23.057 1.00 35.47 82 SER A CA 1
ATOM 565 C C . SER A 1 82 ? -20.348 -14.975 23.044 1.00 35.47 82 SER A C 1
ATOM 567 O O . SER A 1 82 ? -20.232 -14.372 21.980 1.00 35.47 82 SER A O 1
ATOM 569 N N . GLN A 1 83 ? -20.373 -14.339 24.216 1.00 39.03 83 GLN A N 1
ATOM 570 C CA . GLN A 1 83 ? -19.937 -12.962 24.372 1.00 39.03 83 GLN A CA 1
ATOM 571 C C . GLN A 1 83 ? -18.430 -12.964 24.140 1.00 39.03 83 GLN A C 1
ATOM 573 O O . GLN A 1 83 ? -17.628 -13.087 25.064 1.00 39.03 83 GLN A O 1
ATOM 578 N N . SER A 1 84 ? -18.045 -12.855 22.870 1.00 45.56 84 SER A N 1
ATOM 579 C CA . SER A 1 84 ? -16.788 -12.226 22.510 1.00 45.56 84 SER A CA 1
ATOM 580 C C . SER A 1 84 ? -16.736 -10.894 23.253 1.00 45.56 84 SER A C 1
ATOM 582 O O . SER A 1 84 ? -17.718 -10.143 23.240 1.00 45.56 84 SER A O 1
ATOM 584 N N . ALA A 1 85 ? -15.621 -10.623 23.930 1.00 44.59 85 ALA A N 1
ATOM 585 C CA . ALA A 1 85 ? -15.369 -9.315 24.519 1.00 44.59 85 ALA A CA 1
ATOM 586 C C . ALA A 1 85 ? -15.712 -8.208 23.498 1.00 44.59 85 ALA A C 1
ATOM 588 O O . ALA A 1 85 ? -15.521 -8.432 22.298 1.00 44.59 85 ALA A O 1
ATOM 589 N N . PRO A 1 86 ? -16.213 -7.036 23.931 1.00 53.81 86 PRO A N 1
ATOM 590 C CA . PRO A 1 86 ? -16.522 -5.947 23.012 1.00 53.81 86 PRO A CA 1
ATOM 591 C C . PRO A 1 86 ? -15.305 -5.659 22.126 1.00 53.81 86 PRO A C 1
ATOM 593 O O . PRO A 1 86 ? -14.225 -5.354 22.643 1.00 53.81 86 PRO A O 1
ATOM 596 N N . LYS A 1 87 ? -15.459 -5.795 20.803 1.00 70.19 87 LYS A N 1
ATOM 597 C CA . LYS A 1 87 ? -14.432 -5.354 19.856 1.00 70.19 87 LYS A CA 1
ATOM 598 C C . LYS A 1 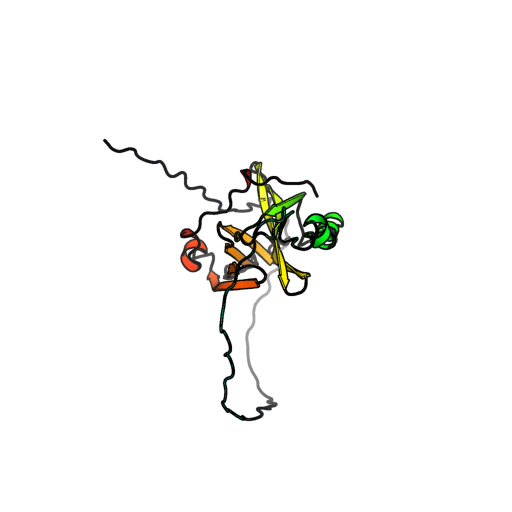87 ? -14.296 -3.846 20.047 1.00 70.19 87 LYS A C 1
ATOM 600 O O . LYS A 1 87 ? -15.286 -3.123 19.953 1.00 70.19 87 LYS A O 1
ATOM 605 N N . VAL A 1 88 ? -13.092 -3.396 20.394 1.00 81.12 88 VAL A N 1
ATOM 606 C CA . VAL A 1 88 ? -12.771 -1.964 20.417 1.00 81.12 88 VAL A CA 1
ATOM 607 C C . VAL A 1 88 ? -13.000 -1.438 19.004 1.00 81.12 88 VAL A C 1
ATOM 609 O O . VAL A 1 88 ? -12.624 -2.109 18.042 1.00 81.12 88 VAL A O 1
ATOM 612 N N . ASP A 1 89 ? -13.659 -0.292 18.871 1.00 92.62 89 ASP A N 1
ATOM 613 C CA . ASP A 1 89 ? -13.959 0.265 17.558 1.00 92.62 89 ASP A CA 1
ATOM 614 C C . ASP A 1 89 ? -12.666 0.637 16.812 1.00 92.62 89 ASP A C 1
ATOM 616 O O . ASP A 1 89 ? -11.659 1.019 17.418 1.00 92.62 89 ASP A O 1
ATOM 620 N N . ASP A 1 90 ? -12.682 0.506 15.485 1.00 95.00 90 ASP A N 1
ATOM 621 C CA . ASP A 1 90 ? -11.473 0.701 14.678 1.00 95.00 90 ASP A CA 1
ATOM 622 C C . ASP A 1 90 ? -10.983 2.158 14.723 1.00 95.00 90 ASP A C 1
ATOM 624 O O . ASP A 1 90 ? -9.779 2.411 14.676 1.00 95.00 90 ASP A O 1
ATOM 628 N N . GLN A 1 91 ? -11.885 3.125 14.916 1.00 94.81 91 GLN A N 1
ATOM 629 C CA . GLN A 1 91 ? -11.511 4.531 15.058 1.00 94.81 91 GLN A CA 1
ATOM 630 C C . GLN A 1 91 ? -10.690 4.776 16.329 1.00 94.81 91 GLN A C 1
ATOM 632 O O . GLN A 1 91 ? -9.709 5.517 16.279 1.00 94.81 91 GLN A O 1
ATOM 637 N N . THR A 1 92 ? -11.025 4.114 17.436 1.00 95.69 92 THR A N 1
ATOM 638 C CA . THR A 1 92 ? -10.240 4.116 18.673 1.00 95.69 92 THR A CA 1
ATOM 639 C C . THR A 1 92 ? -8.919 3.378 18.499 1.00 95.69 92 THR A C 1
ATOM 641 O O . THR A 1 92 ? -7.891 3.874 18.961 1.00 95.69 92 THR A O 1
ATOM 644 N N . ILE A 1 93 ? -8.912 2.227 17.813 1.00 95.19 93 ILE A N 1
ATOM 645 C CA . ILE A 1 93 ? -7.680 1.467 17.541 1.00 95.19 93 ILE A CA 1
ATOM 646 C C . ILE A 1 93 ? -6.682 2.350 16.783 1.00 95.19 93 ILE A C 1
ATOM 648 O O . ILE A 1 93 ? -5.551 2.524 17.232 1.00 95.19 93 ILE A O 1
ATOM 652 N N . PHE A 1 94 ? -7.109 2.966 15.681 1.00 96.75 94 PHE A N 1
ATOM 653 C CA . PHE A 1 94 ? -6.238 3.732 14.790 1.00 96.75 94 PHE A CA 1
ATOM 654 C C . PHE A 1 94 ? -6.174 5.241 15.094 1.00 96.75 94 PHE A C 1
ATOM 656 O O . PHE A 1 94 ? -5.604 6.005 14.311 1.00 96.75 94 PHE A O 1
ATOM 663 N N . ALA A 1 95 ? -6.708 5.694 16.234 1.00 95.75 95 ALA A N 1
ATOM 664 C CA . ALA A 1 95 ? -6.829 7.116 16.571 1.00 95.75 95 ALA A CA 1
ATOM 665 C C . ALA A 1 95 ? -5.499 7.879 16.475 1.00 95.75 95 ALA A C 1
ATOM 667 O O . ALA A 1 95 ? -5.456 8.996 15.957 1.00 95.75 95 ALA A O 1
ATOM 668 N N . GLN A 1 96 ? -4.404 7.271 16.944 1.00 94.75 96 GLN A N 1
ATOM 669 C CA . GLN A 1 96 ? -3.079 7.885 16.875 1.00 94.75 96 GLN A CA 1
ATOM 670 C C . GLN A 1 96 ? -2.627 8.085 15.423 1.00 94.75 96 GLN A C 1
ATOM 672 O O . GLN A 1 96 ? -2.232 9.192 15.064 1.00 94.75 96 GLN A O 1
ATOM 677 N N . THR A 1 97 ? -2.735 7.053 14.581 1.00 95.38 97 THR A N 1
ATOM 678 C CA . THR A 1 97 ? -2.374 7.138 13.159 1.00 95.38 97 THR A CA 1
ATOM 679 C C . THR A 1 97 ? -3.190 8.220 12.455 1.00 95.38 97 THR A C 1
ATOM 681 O O . THR A 1 97 ? -2.621 9.058 11.764 1.00 95.38 97 THR A O 1
ATOM 684 N N . LEU A 1 98 ? -4.503 8.283 12.695 1.00 96.75 98 LEU A N 1
ATOM 685 C CA . LEU A 1 98 ? -5.359 9.331 12.126 1.00 96.75 98 LEU A CA 1
ATOM 686 C C . LEU A 1 98 ? -4.933 10.737 12.582 1.00 96.75 98 LEU A C 1
ATOM 688 O O . LEU A 1 98 ? -4.903 11.668 11.778 1.00 96.75 98 LEU A O 1
ATOM 692 N N . ASN A 1 99 ? -4.564 10.902 13.854 1.00 95.12 99 ASN A N 1
ATOM 693 C CA . ASN A 1 99 ? -4.099 12.187 14.379 1.00 95.12 99 ASN A CA 1
ATOM 694 C C . ASN A 1 99 ? -2.766 12.634 13.765 1.00 95.12 99 ASN A C 1
ATOM 696 O O . ASN A 1 99 ? -2.580 13.831 13.555 1.00 95.12 99 ASN A O 1
ATOM 700 N N . GLU A 1 100 ? -1.866 11.706 13.429 1.00 93.50 100 GLU A N 1
ATOM 701 C CA . GLU A 1 100 ? -0.621 12.025 12.716 1.00 93.50 100 GLU A CA 1
ATOM 702 C C . GLU A 1 100 ? -0.902 12.615 11.325 1.00 93.50 100 GLU A C 1
ATOM 704 O O . GLU A 1 100 ? -0.320 13.640 10.966 1.00 93.50 100 GLU A O 1
ATOM 709 N N . TYR A 1 101 ? -1.852 12.041 10.576 1.00 94.25 101 TYR A N 1
ATOM 710 C CA . TYR A 1 101 ? -2.274 12.590 9.282 1.00 94.25 101 TYR A CA 1
ATOM 711 C C . TYR A 1 101 ? -2.946 13.963 9.422 1.00 94.25 101 TYR A C 1
ATOM 713 O O . TYR A 1 101 ? -2.625 14.885 8.671 1.00 94.25 101 TYR A O 1
ATOM 721 N N . ARG A 1 102 ? -3.823 14.149 10.419 1.00 94.25 102 ARG A N 1
ATOM 722 C CA . ARG A 1 102 ? -4.461 15.454 10.690 1.00 94.25 102 ARG A CA 1
ATOM 723 C C . ARG A 1 102 ? -3.453 16.539 11.043 1.00 94.25 102 ARG A C 1
ATOM 725 O O . ARG A 1 102 ? -3.599 17.680 10.610 1.00 94.25 102 ARG A O 1
ATOM 732 N N . ALA A 1 103 ? -2.438 16.186 11.829 1.00 92.88 103 ALA A N 1
ATOM 733 C CA . ALA A 1 103 ? -1.387 17.108 12.235 1.00 92.88 103 ALA A CA 1
ATOM 734 C C . ALA A 1 103 ? -0.473 17.513 11.069 1.00 92.88 103 ALA A C 1
ATOM 736 O O . ALA A 1 103 ? 0.226 18.519 11.187 1.00 92.88 103 ALA A O 1
ATOM 737 N N . LYS A 1 104 ? -0.470 16.750 9.962 1.00 86.50 104 LYS A N 1
ATOM 738 C CA . LYS A 1 104 ? 0.404 16.961 8.794 1.00 86.50 104 LYS A CA 1
ATOM 739 C C . LYS A 1 104 ? 1.875 17.097 9.199 1.00 86.50 104 LYS A C 1
ATOM 741 O O . LYS A 1 104 ? 2.615 17.912 8.652 1.00 86.50 104 LYS A O 1
ATOM 746 N N . SER A 1 105 ? 2.276 16.329 10.211 1.00 82.62 105 SER A N 1
ATOM 747 C CA . SER A 1 105 ? 3.609 16.402 10.814 1.00 82.62 105 SER A CA 1
ATOM 748 C C . SER A 1 105 ? 4.678 15.681 9.994 1.00 82.62 105 SER A C 1
ATOM 750 O O . SER A 1 105 ? 5.863 15.955 10.166 1.00 82.62 105 SER A O 1
ATOM 752 N N . ASP A 1 106 ? 4.262 14.778 9.107 1.00 84.94 106 ASP A N 1
ATOM 753 C CA . ASP A 1 106 ? 5.125 13.959 8.266 1.00 84.94 106 ASP A CA 1
ATOM 754 C C . ASP A 1 106 ? 4.812 14.233 6.783 1.00 84.94 106 ASP A C 1
ATOM 756 O O . ASP A 1 106 ? 3.680 13.996 6.351 1.00 84.94 106 ASP A O 1
ATOM 760 N N . PRO A 1 107 ? 5.781 14.729 5.989 1.00 84.69 107 PRO A N 1
ATOM 761 C CA . PRO A 1 107 ? 5.571 15.017 4.573 1.00 84.69 107 PRO A CA 1
ATOM 762 C C . PRO A 1 107 ? 5.318 13.765 3.718 1.00 84.69 107 PRO A C 1
ATOM 764 O O . PRO A 1 107 ? 4.831 13.908 2.597 1.00 84.69 107 PRO 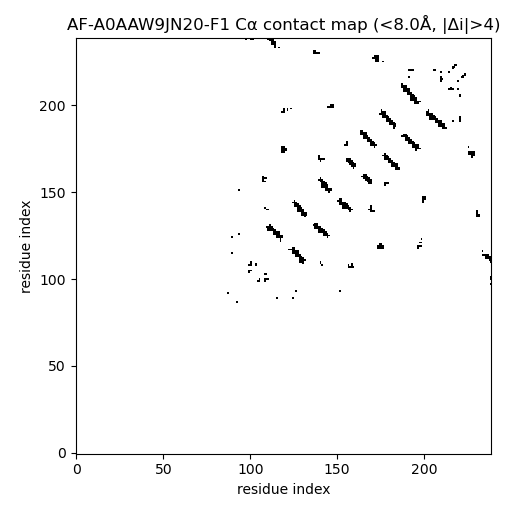A O 1
ATOM 767 N N . GLU A 1 108 ? 5.625 12.557 4.208 1.00 85.38 108 GLU A N 1
ATOM 768 C CA . GLU A 1 108 ? 5.275 11.310 3.516 1.00 85.38 108 GLU A CA 1
ATOM 769 C C . GLU A 1 108 ? 3.808 10.910 3.726 1.00 85.38 108 GLU A C 1
ATOM 771 O O . GLU A 1 108 ? 3.228 10.207 2.900 1.00 85.38 108 GLU A O 1
ATOM 776 N N . LYS A 1 109 ? 3.175 11.384 4.805 1.00 85.69 109 LYS A N 1
ATOM 777 C CA . LYS A 1 109 ? 1.801 11.028 5.181 1.00 85.69 109 LYS A CA 1
ATOM 778 C C . LYS A 1 109 ? 0.798 12.023 4.614 1.00 85.69 109 LYS A C 1
ATOM 780 O O . LYS A 1 109 ? 0.247 12.863 5.324 1.00 85.69 109 LYS A O 1
ATOM 785 N N . VAL A 1 110 ? 0.527 11.888 3.319 1.00 85.69 110 VAL A N 1
ATOM 786 C CA . VAL A 1 110 ? -0.479 12.699 2.621 1.00 85.69 110 VAL A CA 1
ATOM 787 C C . VAL A 1 110 ? -1.749 11.880 2.385 1.00 85.69 110 VAL A C 1
ATOM 789 O O . VAL A 1 110 ? -1.739 10.858 1.697 1.00 85.69 110 VAL A O 1
ATOM 792 N N . ALA A 1 111 ? -2.845 12.314 3.001 1.00 95.25 111 ALA A N 1
ATOM 793 C CA . ALA A 1 111 ? -4.182 11.768 2.808 1.00 95.25 111 ALA A CA 1
ATOM 794 C C . ALA A 1 111 ? -5.225 12.837 3.159 1.00 95.25 111 ALA A C 1
ATOM 796 O O . ALA A 1 111 ? -4.989 13.680 4.029 1.00 95.25 111 ALA A O 1
ATOM 797 N N . SER A 1 112 ? -6.384 12.780 2.509 1.00 95.19 112 SER A N 1
ATOM 798 C CA . SER A 1 112 ? -7.556 13.615 2.816 1.00 95.19 112 SER A CA 1
ATOM 799 C C . SER A 1 112 ? -8.757 12.794 3.287 1.00 95.19 112 SER A C 1
ATOM 801 O O . SER A 1 112 ? -9.673 13.335 3.911 1.00 95.19 112 SER A O 1
ATOM 803 N N . VAL A 1 113 ? -8.730 11.482 3.046 1.00 97.38 113 VAL A N 1
ATOM 804 C CA . VAL A 1 113 ? -9.772 10.543 3.449 1.00 97.38 113 VAL A CA 1
ATOM 805 C C . VAL A 1 113 ? -9.184 9.272 4.054 1.00 97.38 113 VAL A C 1
ATOM 807 O O . VAL A 1 113 ? -8.014 8.942 3.856 1.00 97.38 113 VAL A O 1
ATOM 810 N N . TYR A 1 114 ? -10.014 8.537 4.783 1.00 98.44 114 TYR A N 1
ATOM 811 C CA . TYR A 1 114 ? -9.682 7.233 5.336 1.00 98.44 114 TYR A CA 1
ATOM 812 C C . TYR A 1 114 ? -10.889 6.292 5.317 1.00 98.44 114 TYR A C 1
ATOM 814 O O . TYR A 1 114 ? -12.033 6.730 5.191 1.00 98.44 114 TYR A O 1
ATOM 822 N N . ALA A 1 115 ? -10.640 4.993 5.430 1.00 98.44 115 ALA A N 1
ATOM 823 C CA . ALA A 1 115 ? -11.675 3.978 5.568 1.00 98.44 115 ALA A CA 1
ATOM 824 C C . ALA A 1 115 ? -11.153 2.775 6.357 1.00 98.44 115 ALA A C 1
ATOM 826 O O . ALA A 1 115 ? -9.957 2.486 6.343 1.00 98.44 115 ALA A O 1
ATOM 827 N N . PHE A 1 116 ? -12.067 2.059 7.008 1.00 98.25 116 PHE A N 1
ATOM 828 C CA . PHE A 1 116 ? -11.793 0.768 7.630 1.00 98.25 116 PHE A CA 1
ATOM 829 C C . PHE A 1 116 ? -12.357 -0.327 6.734 1.00 98.25 116 PHE A C 1
ATOM 831 O O . PHE A 1 116 ? -13.551 -0.310 6.429 1.00 98.25 116 PHE A O 1
ATOM 838 N N . VAL A 1 117 ? -11.496 -1.229 6.271 1.00 98.00 117 VAL A N 1
ATOM 839 C CA . VAL A 1 117 ? -11.860 -2.292 5.331 1.00 98.00 117 VAL A CA 1
ATOM 840 C C . VAL A 1 117 ? -11.184 -3.582 5.768 1.00 98.00 117 VAL A C 1
ATOM 842 O O . VAL A 1 117 ? -9.973 -3.596 5.932 1.00 98.00 117 VAL A O 1
ATOM 845 N N . ASP A 1 118 ? -11.964 -4.644 5.930 1.00 97.44 118 ASP A N 1
ATOM 846 C CA . ASP A 1 118 ? -11.482 -6.012 6.140 1.00 97.44 118 ASP A CA 1
ATOM 847 C C . ASP A 1 118 ? -10.931 -6.551 4.810 1.00 97.44 118 ASP A C 1
ATOM 849 O O . ASP A 1 118 ? -11.692 -6.931 3.910 1.00 97.44 118 ASP A O 1
ATOM 853 N N . LEU A 1 119 ? -9.611 -6.453 4.618 1.00 98.06 119 LEU A N 1
ATOM 854 C CA . LEU A 1 119 ? -8.977 -6.752 3.334 1.00 98.06 119 LEU A CA 1
ATOM 855 C C . LEU A 1 119 ? -8.838 -8.254 3.090 1.00 98.06 119 LEU A C 1
ATOM 857 O O . LEU A 1 119 ? -8.866 -8.672 1.925 1.00 98.06 119 LEU A O 1
ATOM 861 N N . ASP A 1 120 ? -8.654 -9.053 4.142 1.00 96.94 120 ASP A N 1
ATOM 862 C CA . ASP A 1 120 ? -8.402 -10.493 4.057 1.00 96.94 120 ASP A CA 1
ATOM 863 C C . ASP A 1 120 ? -9.578 -11.373 4.523 1.00 96.94 120 ASP A C 1
ATOM 865 O O . ASP A 1 120 ? -9.578 -12.577 4.248 1.00 96.94 120 ASP A O 1
ATOM 869 N N . GLY A 1 121 ? -10.622 -10.771 5.094 1.00 96.81 121 GLY A N 1
ATOM 870 C CA . GLY A 1 121 ? -11.863 -11.427 5.488 1.00 96.81 121 GLY A CA 1
ATOM 871 C C . GLY A 1 121 ? -11.809 -12.075 6.872 1.00 96.81 121 GLY A C 1
ATOM 872 O O . GLY A 1 121 ? -12.586 -13.003 7.120 1.00 96.81 121 GLY A O 1
ATOM 873 N N . ASP A 1 122 ? -10.884 -11.665 7.745 1.00 95.31 122 ASP A N 1
ATOM 874 C CA . ASP A 1 122 ? -10.721 -12.236 9.085 1.00 95.31 122 ASP A CA 1
ATOM 875 C C . ASP A 1 122 ? -11.649 -11.604 10.149 1.00 95.31 122 ASP A C 1
ATOM 877 O O . ASP A 1 122 ? -11.770 -12.125 11.265 1.00 95.31 122 ASP A O 1
ATOM 881 N N . GLY A 1 123 ? -12.359 -10.524 9.798 1.00 94.56 123 GLY A N 1
ATOM 882 C CA . GLY A 1 123 ? -13.249 -9.765 10.679 1.00 94.56 123 GLY A CA 1
ATOM 883 C C . GLY A 1 123 ? -12.588 -8.597 11.429 1.00 94.56 123 GLY A C 1
ATOM 884 O O . GLY A 1 123 ? -13.273 -7.896 12.190 1.00 94.56 123 GLY A O 1
ATOM 885 N N . GLN A 1 124 ? -11.291 -8.351 11.241 1.00 95.00 124 GLN A N 1
ATOM 886 C CA . GLN A 1 124 ? -10.570 -7.164 11.688 1.00 95.00 124 GLN A CA 1
ATOM 887 C C . GLN A 1 124 ? -10.290 -6.255 10.489 1.00 95.00 124 GLN A C 1
ATOM 889 O O . GLN A 1 124 ? -9.549 -6.584 9.582 1.00 95.00 124 GLN A O 1
ATOM 894 N N . ASN A 1 125 ? -10.834 -5.040 10.521 1.00 97.38 125 ASN A N 1
ATOM 895 C CA . ASN A 1 125 ? -10.545 -4.071 9.474 1.00 97.38 125 ASN A CA 1
ATOM 896 C C . ASN A 1 125 ? -9.085 -3.588 9.527 1.00 97.38 125 ASN A C 1
ATOM 898 O O . ASN A 1 125 ? -8.586 -3.219 10.599 1.00 97.38 125 ASN A O 1
ATOM 902 N N . GLU A 1 126 ? -8.462 -3.450 8.360 1.00 98.25 126 GLU A N 1
ATOM 903 C CA . GLU A 1 126 ? -7.305 -2.590 8.137 1.00 98.25 126 GLU A CA 1
ATOM 904 C C . GLU A 1 126 ? -7.729 -1.132 7.952 1.00 98.25 126 GLU A C 1
ATOM 906 O O . GLU A 1 126 ? -8.842 -0.818 7.519 1.00 98.25 126 GLU A O 1
ATOM 911 N N . LEU A 1 127 ? -6.802 -0.219 8.239 1.00 98.62 127 LEU A N 1
ATOM 912 C CA . LEU A 1 127 ? -6.961 1.193 7.921 1.00 98.62 127 LEU A CA 1
ATOM 913 C C . LEU A 1 127 ? -6.383 1.475 6.531 1.00 98.62 127 LEU A C 1
ATOM 915 O O . LEU A 1 127 ? -5.180 1.330 6.293 1.00 98.62 127 LEU A O 1
ATOM 919 N N . LEU A 1 128 ? -7.243 1.958 5.639 1.00 98.69 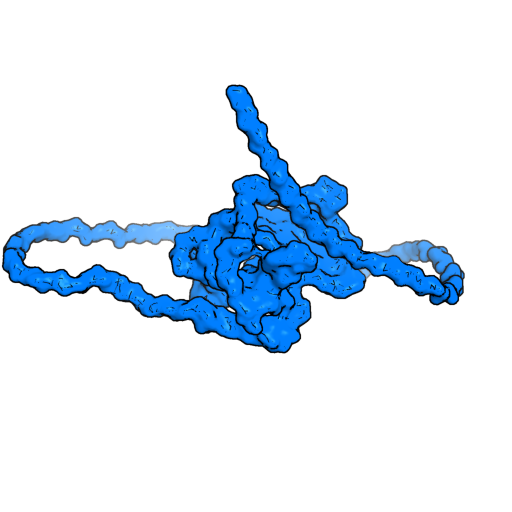128 LEU A N 1
ATOM 920 C CA . LEU A 1 128 ? -6.863 2.555 4.368 1.00 98.69 128 LEU A CA 1
ATOM 921 C C . LEU A 1 128 ? -6.829 4.073 4.503 1.00 98.69 128 LEU A C 1
ATOM 923 O O . LEU A 1 128 ? -7.794 4.695 4.944 1.00 98.69 128 LEU A O 1
ATOM 927 N N . MET A 1 129 ? -5.732 4.662 4.053 1.00 98.38 129 MET A N 1
ATOM 928 C CA . MET A 1 129 ? -5.581 6.097 3.855 1.00 98.38 129 MET A CA 1
ATOM 929 C C . MET A 1 129 ? -5.709 6.384 2.366 1.00 98.38 129 MET A C 1
ATOM 931 O O . MET A 1 129 ? -5.188 5.625 1.545 1.00 98.38 129 MET A O 1
ATOM 935 N N . GLY A 1 130 ? -6.396 7.462 2.009 1.00 96.81 130 GLY A N 1
ATOM 936 C CA . GLY A 1 130 ? -6.590 7.833 0.618 1.00 96.81 130 GLY A CA 1
ATOM 937 C C . GLY A 1 130 ? -6.541 9.329 0.378 1.00 96.81 130 GLY A C 1
ATOM 938 O O . GLY A 1 130 ? -6.659 10.149 1.292 1.00 96.81 130 GLY A O 1
ATOM 939 N N . ASP A 1 131 ? -6.370 9.680 -0.888 1.00 94.19 131 ASP A N 1
ATOM 940 C CA . ASP A 1 131 ? -6.441 11.060 -1.344 1.00 94.19 131 ASP A CA 1
ATOM 941 C C . ASP A 1 131 ? -7.144 11.155 -2.699 1.00 94.19 131 ASP A C 1
ATOM 943 O O . ASP A 1 131 ? -7.339 10.157 -3.403 1.00 94.19 131 ASP A O 1
ATOM 947 N N . GLN A 1 132 ? -7.555 12.365 -3.055 1.00 90.81 132 GLN A N 1
ATOM 948 C CA . GLN A 1 132 ? -8.317 12.608 -4.262 1.00 90.81 132 GLN A CA 1
ATOM 949 C C . GLN A 1 132 ? -7.405 12.600 -5.489 1.00 90.81 132 GLN A C 1
ATOM 951 O O . GLN A 1 132 ? -6.382 13.281 -5.559 1.00 90.81 132 GLN A O 1
ATOM 956 N N . SER A 1 133 ? -7.800 11.830 -6.497 1.00 85.00 133 SER A N 1
ATOM 957 C CA . SER A 1 133 ? -7.137 11.837 -7.794 1.00 85.00 133 SER A CA 1
ATOM 958 C C . SER A 1 133 ? -7.552 13.065 -8.602 1.00 85.00 133 SER A C 1
ATOM 960 O O . SER A 1 133 ? -8.726 13.435 -8.647 1.00 85.00 133 SER A O 1
ATOM 962 N N . ASN A 1 134 ? -6.615 13.617 -9.377 1.00 82.00 134 ASN A N 1
ATOM 963 C CA . ASN A 1 134 ? -6.901 14.662 -10.372 1.00 82.00 134 ASN A CA 1
ATOM 964 C C . ASN A 1 134 ? -7.902 14.213 -11.454 1.00 82.00 134 ASN A C 1
ATOM 966 O O . ASN A 1 134 ? -8.404 15.036 -12.216 1.00 82.00 134 ASN A O 1
ATOM 970 N N . ARG A 1 135 ? -8.164 12.904 -11.563 1.00 79.81 135 ARG A N 1
ATOM 971 C CA . ARG A 1 135 ? -9.123 12.312 -12.507 1.00 79.81 135 ARG A CA 1
ATOM 972 C C . ARG A 1 135 ? -10.491 12.020 -11.877 1.00 79.81 135 ARG A C 1
ATOM 974 O O . ARG A 1 135 ? -11.336 11.432 -12.544 1.00 79.81 135 ARG A O 1
ATOM 981 N N . GLY A 1 136 ? -10.711 12.443 -10.631 1.00 84.19 136 GLY A N 1
ATOM 982 C CA . GLY A 1 136 ? -11.880 12.078 -9.835 1.00 84.19 136 GLY A CA 1
ATOM 983 C C . GLY A 1 136 ? -11.694 10.743 -9.108 1.00 84.19 136 GLY A C 1
ATOM 984 O O . GLY A 1 136 ? -10.858 9.924 -9.492 1.00 84.19 136 GLY A O 1
ATOM 985 N N . GLY A 1 137 ? -12.468 10.552 -8.038 1.00 89.94 137 GLY A N 1
ATOM 986 C CA . GLY A 1 137 ? -12.348 9.399 -7.143 1.00 89.94 137 GLY A CA 1
ATOM 987 C C . GLY A 1 137 ? -11.151 9.486 -6.191 1.00 89.94 137 GLY A C 1
ATOM 988 O O . GLY A 1 137 ? -10.325 10.400 -6.273 1.00 89.94 137 GLY A O 1
ATOM 989 N N . ASN A 1 138 ? -11.074 8.521 -5.276 1.00 94.50 138 ASN A N 1
ATOM 990 C CA . ASN A 1 138 ? -9.988 8.411 -4.303 1.00 94.50 138 ASN A CA 1
ATOM 991 C C . ASN A 1 138 ? -9.026 7.286 -4.705 1.00 94.50 138 ASN A C 1
ATOM 993 O O . ASN A 1 138 ? -9.457 6.217 -5.147 1.00 94.50 138 ASN A O 1
ATOM 997 N N . TYR A 1 139 ? -7.729 7.517 -4.520 1.00 94.19 139 TYR A N 1
ATOM 998 C CA . TYR A 1 139 ? -6.699 6.481 -4.590 1.00 94.19 139 TYR A CA 1
ATOM 999 C C . TYR A 1 139 ? -6.165 6.179 -3.188 1.00 94.19 139 TYR A C 1
ATOM 1001 O O . TYR A 1 139 ? -6.265 7.010 -2.288 1.00 94.19 139 TYR A O 1
ATOM 1009 N N . ILE A 1 140 ? -5.592 4.990 -3.004 1.00 97.19 140 ILE A N 1
ATOM 1010 C CA . ILE A 1 140 ? -5.016 4.567 -1.722 1.00 97.19 140 ILE A CA 1
ATOM 1011 C C . ILE A 1 140 ? -3.607 5.153 -1.595 1.00 97.19 140 ILE A C 1
ATOM 1013 O O . ILE A 1 140 ? -2.739 4.903 -2.433 1.00 97.19 140 ILE A O 1
ATOM 1017 N N . SER A 1 141 ? -3.376 5.936 -0.546 1.00 96.31 141 SER A N 1
ATOM 1018 C CA . SER A 1 141 ? -2.077 6.524 -0.216 1.00 96.31 141 SER A CA 1
ATOM 1019 C C . SER A 1 141 ? -1.387 5.836 0.960 1.00 96.31 141 SER A C 1
ATOM 1021 O O . SER A 1 141 ? -0.191 6.027 1.149 1.00 96.31 141 SER A O 1
ATOM 1023 N N . GLY A 1 142 ? -2.089 4.998 1.722 1.00 97.81 142 GLY A N 1
ATOM 1024 C CA . GLY A 1 142 ? -1.488 4.227 2.806 1.00 97.81 142 GLY A CA 1
ATOM 1025 C C . GLY A 1 142 ? -2.351 3.053 3.248 1.00 97.81 142 GLY A C 1
ATOM 1026 O O . GLY A 1 142 ? -3.572 3.082 3.113 1.00 97.81 142 GLY A O 1
ATOM 1027 N N . VAL A 1 143 ? -1.703 2.022 3.782 1.00 98.62 143 VAL A N 1
ATOM 1028 C CA . VAL A 1 143 ? -2.352 0.820 4.323 1.00 98.62 143 VAL A CA 1
ATOM 1029 C C . VAL A 1 143 ? -1.721 0.497 5.667 1.00 98.62 143 VAL A C 1
ATOM 1031 O O . VAL A 1 143 ? -0.497 0.394 5.756 1.00 98.62 143 VAL A O 1
ATOM 1034 N N . TYR A 1 144 ? -2.538 0.318 6.699 1.00 98.25 144 TYR A N 1
ATOM 1035 C CA . TYR A 1 144 ? -2.099 0.020 8.060 1.00 98.25 144 TYR A CA 1
ATOM 1036 C C . TYR A 1 144 ? -2.848 -1.186 8.609 1.00 98.25 144 TYR A C 1
ATOM 1038 O O . TYR A 1 144 ? -4.062 -1.296 8.457 1.00 98.25 144 TYR A O 1
ATOM 1046 N N . MET A 1 145 ? -2.118 -2.048 9.309 1.00 97.12 145 MET A N 1
ATOM 1047 C CA . MET A 1 145 ? -2.653 -3.270 9.901 1.00 97.12 145 MET A CA 1
ATOM 1048 C C . MET A 1 145 ? -2.445 -3.266 11.413 1.00 97.12 145 MET A C 1
ATOM 1050 O O . MET A 1 145 ? -1.465 -2.702 11.916 1.00 97.12 145 MET A O 1
ATOM 1054 N N . LEU A 1 146 ? -3.355 -3.925 12.129 1.00 96.25 146 LEU A N 1
ATOM 1055 C CA . LEU A 1 146 ? -3.207 -4.230 13.546 1.00 96.25 146 LEU A CA 1
ATOM 1056 C C . LEU A 1 146 ? -2.517 -5.592 13.714 1.00 96.25 146 LEU A C 1
ATOM 1058 O O . LEU A 1 146 ? -3.140 -6.643 13.620 1.00 96.25 146 LEU A O 1
ATOM 1062 N N . PHE A 1 147 ? -1.223 -5.576 14.005 1.00 92.56 147 PHE A N 1
ATOM 1063 C CA . PHE A 1 147 ? -0.446 -6.774 14.307 1.00 92.56 147 PHE A CA 1
ATOM 1064 C C . PHE A 1 147 ? -0.766 -7.336 15.699 1.00 92.56 147 PHE A C 1
ATOM 1066 O O . PHE A 1 147 ? -1.300 -6.652 16.589 1.00 92.56 147 PHE A O 1
ATOM 1073 N N . LYS A 1 148 ? -0.315 -8.578 15.933 1.00 84.56 148 LYS A N 1
ATOM 1074 C CA . LYS A 1 148 ? -0.269 -9.205 17.266 1.00 84.56 148 LYS A CA 1
ATOM 1075 C C . LYS A 1 148 ? 0.186 -8.222 18.345 1.00 84.56 148 LYS A C 1
ATOM 1077 O O . LYS A 1 148 ? 1.143 -7.473 18.173 1.00 84.56 148 LYS A O 1
ATOM 1082 N N . LYS A 1 149 ? -0.462 -8.300 19.515 1.00 83.56 149 LYS A N 1
ATOM 1083 C CA . LYS A 1 149 ? -0.229 -7.420 20.681 1.00 83.56 149 LYS A CA 1
ATOM 1084 C C . LYS A 1 149 ? -0.638 -5.955 20.464 1.00 83.56 149 LYS A C 1
ATOM 1086 O O . LYS A 1 149 ? -0.109 -5.080 21.143 1.00 83.56 149 LYS A O 1
ATOM 1091 N N . LYS A 1 150 ? -1.615 -5.707 19.584 1.00 86.00 150 LYS A N 1
ATOM 1092 C CA . LYS A 1 150 ? -2.210 -4.383 19.333 1.00 86.00 150 LYS A CA 1
ATOM 1093 C C . LYS A 1 150 ? -1.207 -3.349 18.804 1.00 86.00 150 LYS A C 1
ATOM 1095 O O . LYS A 1 150 ? -1.296 -2.171 19.139 1.00 86.00 150 LYS A O 1
ATOM 1100 N N . GLN A 1 151 ? -0.231 -3.794 18.016 1.00 92.81 151 GLN A N 1
ATOM 1101 C CA . GLN A 1 151 ? 0.738 -2.900 17.384 1.00 92.81 151 GLN A CA 1
ATOM 1102 C C . GLN A 1 151 ? 0.233 -2.504 16.003 1.00 92.81 151 GLN A C 1
ATOM 1104 O O . GLN A 1 151 ? -0.115 -3.370 15.211 1.00 92.81 151 GLN A O 1
ATOM 1109 N N . ILE A 1 152 ? 0.208 -1.210 15.709 1.00 95.38 152 ILE A N 1
ATOM 1110 C CA . ILE A 1 152 ? -0.169 -0.707 14.388 1.00 95.38 152 ILE A CA 1
ATOM 1111 C C . ILE A 1 152 ? 1.102 -0.425 13.604 1.00 95.38 152 ILE A C 1
ATOM 1113 O O . ILE A 1 152 ? 2.001 0.245 14.113 1.00 95.38 152 ILE A O 1
ATOM 1117 N N . ALA A 1 153 ? 1.173 -0.904 12.365 1.00 94.94 153 ALA A N 1
ATOM 1118 C CA . ALA A 1 153 ? 2.256 -0.538 11.463 1.00 94.94 153 ALA A CA 1
ATOM 1119 C C . ALA A 1 153 ? 1.762 -0.397 10.016 1.00 94.94 153 ALA A C 1
ATOM 1121 O O . ALA A 1 153 ? 0.812 -1.082 9.618 1.00 94.94 153 ALA A O 1
ATOM 1122 N N . PRO A 1 154 ? 2.392 0.493 9.228 1.00 96.62 154 PRO A N 1
ATOM 1123 C CA . PRO A 1 154 ? 2.105 0.597 7.809 1.00 96.62 154 PRO A CA 1
ATOM 1124 C C . PRO A 1 154 ? 2.602 -0.649 7.073 1.00 96.62 154 PRO A C 1
ATOM 1126 O O . PRO A 1 154 ? 3.721 -1.112 7.291 1.00 96.62 154 PRO A O 1
ATOM 1129 N N . LEU A 1 155 ? 1.782 -1.149 6.155 1.00 97.81 155 LEU A N 1
ATOM 1130 C CA . LEU A 1 155 ? 2.181 -2.122 5.140 1.00 97.81 155 LEU A CA 1
ATOM 1131 C C . LEU A 1 155 ? 2.763 -1.430 3.900 1.00 97.81 155 LEU A C 1
ATOM 1133 O O . LEU A 1 155 ? 3.593 -2.006 3.204 1.00 97.81 155 LEU A O 1
ATOM 1137 N N . GLY A 1 156 ? 2.358 -0.182 3.650 1.00 97.12 156 GLY A N 1
ATOM 1138 C CA . GLY A 1 156 ? 2.867 0.656 2.571 1.00 97.12 156 GLY A CA 1
ATOM 1139 C C . GLY A 1 156 ? 2.297 2.068 2.642 1.00 97.12 156 GLY A C 1
ATOM 1140 O O . GLY A 1 156 ? 1.173 2.258 3.108 1.00 97.12 156 GLY A O 1
ATOM 1141 N N . ILE A 1 157 ? 3.079 3.048 2.188 1.00 96.31 157 ILE A N 1
ATOM 1142 C CA . ILE A 1 157 ? 2.679 4.454 2.060 1.00 96.31 157 ILE A CA 1
ATOM 1143 C C . ILE A 1 157 ? 3.178 4.954 0.702 1.00 96.31 157 ILE A C 1
ATOM 1145 O O . ILE A 1 157 ? 4.344 4.760 0.357 1.00 96.31 157 ILE A O 1
ATOM 1149 N N . SER A 1 158 ? 2.295 5.587 -0.064 1.00 95.62 158 SER A N 1
ATOM 1150 C CA . SER A 1 158 ? 2.637 6.258 -1.316 1.00 95.62 158 SER A CA 1
ATOM 1151 C C . SER A 1 158 ? 3.276 7.609 -1.016 1.00 95.62 158 SER A C 1
ATOM 1153 O O . SER A 1 158 ? 2.715 8.416 -0.279 1.00 95.62 158 SER A O 1
ATOM 1155 N N . TYR A 1 159 ? 4.427 7.884 -1.623 1.00 94.38 159 TYR A N 1
ATOM 1156 C CA . TYR A 1 159 ? 5.149 9.135 -1.423 1.00 94.38 159 TYR A CA 1
ATOM 1157 C C . TYR A 1 159 ? 5.936 9.531 -2.668 1.00 94.38 159 TYR A C 1
ATOM 1159 O O . TYR A 1 159 ? 6.540 8.702 -3.348 1.00 94.38 159 TYR A O 1
ATOM 1167 N N . ALA A 1 160 ? 5.968 10.830 -2.949 1.00 91.94 160 ALA A N 1
ATOM 1168 C CA . ALA A 1 160 ? 6.742 11.391 -4.038 1.00 91.94 160 ALA A CA 1
ATOM 1169 C C . ALA A 1 160 ? 7.482 12.646 -3.564 1.00 91.94 160 ALA A C 1
ATOM 1171 O O . ALA A 1 160 ? 6.908 13.730 -3.493 1.00 91.94 160 ALA A O 1
ATOM 1172 N N . ALA A 1 161 ? 8.787 12.517 -3.310 1.00 89.88 161 ALA A N 1
ATOM 1173 C CA . ALA A 1 161 ? 9.643 13.659 -3.001 1.00 89.88 161 ALA A CA 1
ATOM 1174 C C . ALA A 1 161 ? 9.660 14.703 -4.139 1.00 89.88 161 ALA A C 1
ATOM 1176 O O . ALA A 1 161 ? 9.607 14.372 -5.333 1.00 89.88 161 ALA A O 1
ATOM 1177 N N . SER A 1 162 ? 9.801 15.980 -3.796 1.00 83.75 162 SER A N 1
ATOM 1178 C CA . SER A 1 162 ? 10.059 17.021 -4.793 1.00 83.75 162 SER A CA 1
ATOM 1179 C C . SER A 1 162 ? 11.431 16.817 -5.467 1.00 83.75 162 SER A C 1
ATOM 1181 O O . SER A 1 162 ? 12.314 16.143 -4.938 1.00 83.75 162 SER A O 1
ATOM 1183 N N . GLY A 1 163 ? 11.606 17.353 -6.681 1.00 80.25 163 GLY A N 1
ATOM 1184 C CA . GLY A 1 163 ? 12.925 17.430 -7.331 1.00 80.25 163 GLY A CA 1
ATOM 1185 C C . GLY A 1 163 ? 13.557 16.108 -7.790 1.00 80.25 163 GLY A C 1
ATOM 1186 O O . GLY A 1 163 ? 14.761 16.071 -8.012 1.00 80.25 163 GLY A O 1
ATOM 1187 N N . GLY A 1 164 ? 12.779 15.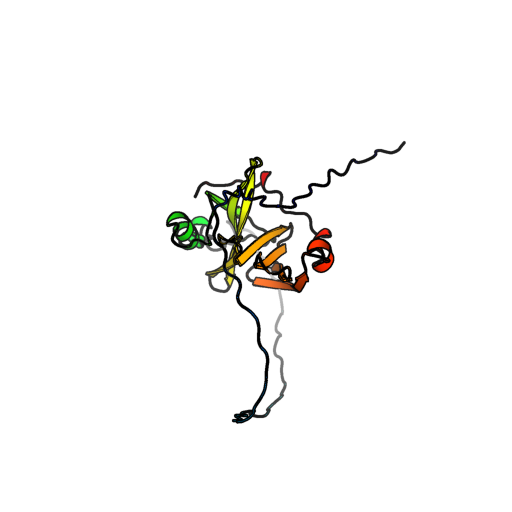033 -7.949 1.00 75.00 164 GLY A N 1
ATOM 1188 C CA . GLY A 1 164 ? 13.281 13.760 -8.488 1.00 75.00 164 GLY A CA 1
ATOM 1189 C C . GLY A 1 164 ? 13.884 12.798 -7.453 1.00 75.00 164 GLY A C 1
ATOM 1190 O O . GLY A 1 164 ? 14.640 11.905 -7.823 1.00 75.00 164 GLY A O 1
ATOM 1191 N N . GLY A 1 165 ? 13.554 12.975 -6.170 1.00 89.56 165 GLY A N 1
ATOM 1192 C CA . GLY A 1 165 ? 13.974 12.079 -5.089 1.00 89.56 165 GLY A CA 1
ATOM 1193 C C . GLY A 1 165 ? 13.167 10.777 -4.993 1.00 89.56 165 GLY A C 1
ATOM 1194 O O . GLY A 1 165 ? 12.692 10.236 -5.994 1.00 89.56 165 GLY A O 1
ATOM 1195 N N . VAL A 1 166 ? 13.007 10.295 -3.757 1.00 93.31 166 VAL A N 1
ATOM 1196 C CA . VAL A 1 166 ? 12.324 9.034 -3.425 1.00 93.31 166 VAL A CA 1
ATOM 1197 C C . VAL A 1 166 ? 10.905 8.982 -4.002 1.00 93.31 166 VAL A C 1
ATOM 1199 O O . VAL A 1 166 ? 10.159 9.973 -4.024 1.00 93.31 166 VAL A O 1
ATOM 1202 N N . ARG A 1 167 ? 10.550 7.796 -4.491 1.00 94.50 167 ARG A N 1
ATOM 1203 C CA . ARG A 1 167 ? 9.238 7.425 -5.012 1.00 94.50 167 ARG A CA 1
ATOM 1204 C C . ARG A 1 167 ? 8.812 6.142 -4.317 1.00 94.50 167 ARG A C 1
ATOM 1206 O O . ARG A 1 167 ? 9.555 5.170 -4.358 1.00 94.50 167 ARG A O 1
ATOM 1213 N N . LYS A 1 168 ? 7.637 6.155 -3.697 1.00 95.75 168 LYS A N 1
ATOM 1214 C CA . LYS A 1 168 ? 6.988 4.992 -3.095 1.00 95.75 168 LYS A CA 1
ATOM 1215 C C . LYS A 1 168 ? 5.572 4.890 -3.635 1.00 95.75 168 LYS A C 1
ATOM 1217 O O . LYS A 1 168 ? 4.899 5.917 -3.756 1.00 95.75 168 LYS A O 1
ATOM 1222 N N . ALA A 1 169 ? 5.109 3.682 -3.913 1.00 95.44 169 ALA A N 1
ATOM 1223 C CA . ALA A 1 169 ? 3.714 3.427 -4.240 1.00 95.44 169 ALA A CA 1
ATOM 1224 C C . ALA A 1 169 ? 3.188 2.235 -3.441 1.00 95.44 169 ALA A C 1
ATOM 1226 O O . ALA A 1 169 ? 3.929 1.298 -3.141 1.00 95.44 169 ALA A O 1
ATOM 1227 N N . VAL A 1 170 ? 1.899 2.281 -3.110 1.00 98.06 170 VAL A N 1
ATOM 1228 C CA . VAL A 1 170 ? 1.149 1.149 -2.566 1.00 98.06 170 VAL A CA 1
ATOM 1229 C C . VAL A 1 170 ? -0.076 0.873 -3.436 1.00 98.06 170 VAL A C 1
ATOM 1231 O O . VAL A 1 170 ? -0.808 1.787 -3.810 1.00 98.06 170 VAL A O 1
ATOM 1234 N N . LEU A 1 171 ? -0.294 -0.399 -3.761 1.00 97.88 171 LEU A N 1
ATOM 1235 C CA . LEU A 1 171 ? -1.452 -0.901 -4.494 1.00 97.88 171 LEU A CA 1
ATOM 1236 C C . LEU A 1 171 ? -2.100 -2.028 -3.691 1.00 97.88 171 LEU A C 1
ATOM 1238 O O . LEU A 1 171 ? -1.408 -2.885 -3.142 1.00 97.88 171 LEU A O 1
ATOM 1242 N N . VAL A 1 172 ? -3.431 -2.043 -3.647 1.00 98.50 172 VAL A N 1
ATOM 1243 C CA . VAL A 1 172 ? -4.205 -3.047 -2.905 1.00 98.50 172 VAL A CA 1
ATOM 1244 C C . VAL A 1 172 ? -5.057 -3.853 -3.873 1.00 98.50 172 VAL A C 1
ATOM 1246 O O . VAL A 1 172 ? -5.721 -3.302 -4.754 1.00 98.50 172 VAL A O 1
ATOM 1249 N N . TYR A 1 173 ? -5.047 -5.165 -3.691 1.00 98.56 173 TYR A N 1
ATOM 1250 C CA . TYR A 1 173 ? -5.809 -6.132 -4.465 1.00 98.56 173 TYR A CA 1
ATOM 1251 C C . TYR A 1 173 ? -6.714 -6.941 -3.530 1.00 98.56 173 TYR A C 1
ATOM 1253 O O . TYR A 1 173 ? -6.445 -7.083 -2.336 1.00 98.56 173 TYR A O 1
ATOM 1261 N N . GLN A 1 174 ? -7.801 -7.477 -4.080 1.00 97.38 174 GLN A N 1
ATOM 1262 C CA . GLN A 1 174 ? -8.773 -8.275 -3.332 1.00 97.38 174 GLN A CA 1
ATOM 1263 C C . GLN A 1 174 ? -8.122 -9.497 -2.670 1.00 97.38 174 GLN A C 1
ATOM 1265 O O . GLN A 1 174 ? -7.219 -10.108 -3.240 1.00 97.38 174 GLN A O 1
ATOM 1270 N N . GLY A 1 175 ? -8.626 -9.895 -1.498 1.00 96.69 175 GLY A N 1
ATOM 1271 C CA . GLY A 1 175 ? -8.136 -11.066 -0.760 1.00 96.69 175 GLY A CA 1
ATOM 1272 C C . GLY A 1 175 ? -6.844 -10.814 0.024 1.00 96.69 175 GLY A C 1
ATOM 1273 O O . GLY A 1 175 ? -6.028 -11.734 0.163 1.00 96.69 175 GLY A O 1
ATOM 1274 N N . GLY A 1 176 ? -6.651 -9.576 0.485 1.00 97.88 176 GLY A N 1
ATOM 1275 C CA . GLY A 1 176 ? -5.582 -9.182 1.402 1.00 97.88 176 GLY A CA 1
ATOM 1276 C C . GLY A 1 176 ? -4.219 -8.965 0.752 1.00 97.88 176 GLY A C 1
ATOM 1277 O O . GLY A 1 176 ? -3.209 -8.995 1.449 1.00 97.88 176 GLY A O 1
ATOM 1278 N N . TYR A 1 177 ? -4.138 -8.797 -0.569 1.00 98.62 177 TYR A N 1
ATOM 1279 C CA . TYR A 1 177 ? -2.852 -8.615 -1.245 1.00 98.62 177 TYR A CA 1
ATOM 1280 C C . TYR A 1 177 ? -2.479 -7.136 -1.323 1.00 98.62 177 TYR A C 1
ATOM 1282 O O . TYR A 1 177 ? -3.237 -6.316 -1.841 1.00 98.62 177 TYR A O 1
ATOM 1290 N N . VAL A 1 178 ? -1.278 -6.807 -0.856 1.00 98.75 178 VAL A N 1
ATOM 1291 C CA . VAL A 1 178 ? -0.739 -5.445 -0.885 1.00 98.75 178 VAL A CA 1
ATOM 1292 C C . VAL A 1 178 ? 0.601 -5.485 -1.601 1.00 98.75 178 VAL A C 1
ATOM 1294 O O . VAL A 1 178 ? 1.490 -6.251 -1.234 1.00 98.75 178 VAL A O 1
ATOM 1297 N N . TYR A 1 179 ? 0.735 -4.680 -2.646 1.00 98.75 179 TYR A N 1
ATOM 1298 C CA . TYR A 1 179 ? 1.986 -4.494 -3.363 1.00 98.75 179 TYR A CA 1
ATOM 1299 C C . TYR A 1 179 ? 2.558 -3.122 -3.030 1.00 98.75 179 TYR A C 1
ATOM 1301 O O . TYR A 1 179 ? 1.840 -2.123 -3.070 1.00 98.75 179 TYR A O 1
ATOM 1309 N N . THR A 1 180 ? 3.847 -3.079 -2.722 1.00 98.56 180 THR A N 1
ATOM 1310 C CA . THR A 1 180 ? 4.603 -1.845 -2.556 1.00 98.56 180 THR A CA 1
ATOM 1311 C C . THR A 1 180 ? 5.791 -1.819 -3.491 1.00 98.56 180 THR A C 1
ATOM 1313 O O . THR A 1 180 ? 6.344 -2.856 -3.857 1.00 98.56 180 THR A O 1
ATOM 1316 N N . GLU A 1 181 ? 6.203 -0.615 -3.853 1.00 97.75 181 GLU A N 1
ATOM 1317 C CA . GLU A 1 181 ? 7.460 -0.382 -4.545 1.00 97.75 181 GLU A CA 1
ATOM 1318 C C . GLU A 1 181 ? 8.113 0.891 -4.037 1.00 97.75 181 GLU A C 1
ATOM 1320 O O . GLU A 1 181 ? 7.426 1.856 -3.696 1.00 97.75 181 GLU A O 1
ATOM 1325 N N . GLU A 1 182 ? 9.439 0.886 -3.988 1.00 97.12 182 GLU A N 1
ATOM 1326 C CA . GLU A 1 182 ? 10.243 2.039 -3.609 1.00 97.12 182 GLU A CA 1
ATOM 1327 C C . GLU A 1 182 ? 11.449 2.179 -4.537 1.00 97.12 182 GLU A C 1
ATOM 1329 O O . GLU A 1 182 ? 12.122 1.206 -4.872 1.00 97.12 182 GLU A O 1
ATOM 1334 N N . GLY A 1 183 ? 11.740 3.409 -4.938 1.00 95.81 183 GLY A N 1
ATOM 1335 C CA . GLY A 1 183 ? 12.882 3.740 -5.773 1.00 95.81 183 GLY A CA 1
ATOM 1336 C C . GLY A 1 183 ? 13.163 5.236 -5.765 1.00 95.81 183 GLY A C 1
ATOM 1337 O O . GLY A 1 183 ? 12.722 5.986 -4.891 1.00 95.81 183 GLY A O 1
ATOM 1338 N N . SER A 1 184 ? 13.906 5.691 -6.767 1.00 93.38 184 SER A N 1
ATOM 1339 C CA . SER A 1 184 ? 14.231 7.103 -6.968 1.00 93.38 184 SER A CA 1
ATOM 1340 C C . SER A 1 184 ? 13.871 7.501 -8.386 1.00 93.38 184 SER A C 1
ATOM 1342 O O . SER A 1 184 ? 14.106 6.737 -9.312 1.00 93.38 184 SER A O 1
ATOM 1344 N N . ALA A 1 185 ? 13.360 8.714 -8.602 1.00 86.88 185 ALA A N 1
ATOM 1345 C CA . ALA A 1 185 ? 13.035 9.149 -9.963 1.00 86.88 185 ALA A CA 1
ATOM 1346 C C . ALA A 1 185 ? 14.272 9.250 -10.880 1.00 86.88 185 ALA A C 1
ATOM 1348 O O . ALA A 1 185 ? 14.130 9.251 -12.099 1.00 86.88 185 ALA A O 1
ATOM 1349 N N . ALA A 1 186 ? 15.476 9.339 -10.304 1.00 89.62 186 ALA A N 1
ATOM 1350 C CA . ALA A 1 186 ? 16.737 9.375 -11.042 1.00 89.62 186 ALA A CA 1
ATOM 1351 C C . ALA A 1 186 ? 17.313 7.982 -11.367 1.00 89.62 186 ALA A C 1
ATOM 1353 O O . ALA A 1 186 ? 18.340 7.902 -12.038 1.00 89.62 186 ALA A O 1
ATOM 1354 N N . ASN A 1 187 ? 16.705 6.898 -10.870 1.00 90.88 187 ASN A N 1
ATOM 1355 C CA . ASN A 1 187 ? 17.185 5.534 -11.070 1.00 90.88 187 ASN A CA 1
ATOM 1356 C C . ASN A 1 187 ? 16.018 4.629 -11.498 1.00 90.88 187 ASN A C 1
ATOM 1358 O O . ASN A 1 187 ? 15.035 4.539 -10.766 1.00 90.88 187 ASN A O 1
ATOM 1362 N N . PRO A 1 188 ? 16.108 3.930 -12.640 1.00 92.75 188 PRO A N 1
ATOM 1363 C CA . PRO A 1 188 ? 15.032 3.050 -13.083 1.00 92.75 188 PRO A CA 1
ATOM 1364 C C . PRO A 1 188 ? 14.848 1.810 -12.199 1.00 92.75 188 PRO A C 1
ATOM 1366 O O . PRO A 1 188 ? 13.845 1.120 -12.357 1.00 92.75 188 PRO A O 1
ATOM 1369 N N . ILE A 1 189 ? 15.784 1.508 -11.291 1.00 96.81 189 ILE A N 1
ATOM 1370 C CA . ILE A 1 189 ? 15.700 0.353 -10.397 1.00 96.81 189 ILE A CA 1
ATOM 1371 C C . ILE A 1 189 ? 14.836 0.669 -9.176 1.00 96.81 189 ILE A C 1
ATOM 1373 O O . ILE A 1 189 ? 15.155 1.551 -8.377 1.00 96.81 189 ILE A O 1
ATOM 1377 N N . PHE A 1 190 ? 13.765 -0.103 -9.030 1.00 97.75 190 PHE A N 1
ATOM 1378 C CA . PHE A 1 190 ? 12.826 -0.066 -7.919 1.00 97.75 190 PHE A CA 1
ATOM 1379 C C . PHE A 1 190 ? 12.856 -1.398 -7.179 1.00 97.75 190 PHE A C 1
ATOM 1381 O O . PHE A 1 190 ? 13.017 -2.457 -7.784 1.00 97.75 190 PHE A O 1
ATOM 1388 N N . HIS A 1 191 ? 12.667 -1.350 -5.869 1.00 98.38 191 HIS A N 1
ATOM 1389 C CA . HIS A 1 191 ? 12.480 -2.520 -5.032 1.00 98.38 191 HIS A CA 1
ATOM 1390 C C . HIS A 1 191 ? 10.985 -2.749 -4.823 1.00 98.38 191 HIS A C 1
ATOM 1392 O O . HIS A 1 191 ? 10.319 -1.913 -4.215 1.00 98.38 191 HIS A O 1
ATOM 1398 N N . GLY A 1 192 ? 10.454 -3.855 -5.343 1.00 98.56 192 GLY A N 1
ATOM 1399 C CA . GLY A 1 192 ? 9.042 -4.209 -5.217 1.00 98.56 192 GLY A CA 1
ATOM 1400 C C . GLY A 1 192 ? 8.822 -5.343 -4.219 1.00 98.56 192 GLY A C 1
ATOM 1401 O O . GLY A 1 192 ? 9.626 -6.276 -4.128 1.00 98.56 192 GLY A O 1
ATOM 1402 N N . ARG A 1 193 ? 7.700 -5.301 -3.498 1.00 98.75 193 ARG A N 1
ATOM 1403 C CA . ARG A 1 193 ? 7.282 -6.335 -2.547 1.00 98.75 193 ARG A CA 1
ATOM 1404 C C . ARG A 1 193 ? 5.775 -6.554 -2.634 1.00 98.75 193 ARG A C 1
ATOM 1406 O O . ARG A 1 193 ? 4.985 -5.657 -2.374 1.00 98.75 193 ARG A O 1
ATOM 1413 N N . LEU A 1 194 ? 5.372 -7.780 -2.945 1.00 98.81 194 LEU A N 1
ATOM 1414 C CA . LEU A 1 194 ? 4.000 -8.258 -2.816 1.00 98.81 194 LEU A CA 1
ATOM 1415 C C . LEU A 1 194 ? 3.867 -9.056 -1.518 1.00 98.81 194 LEU A C 1
ATOM 1417 O O . LEU A 1 194 ? 4.551 -10.067 -1.328 1.00 98.81 194 LEU A O 1
ATOM 1421 N N . ILE A 1 195 ? 2.943 -8.642 -0.659 1.00 98.75 195 ILE A N 1
ATOM 1422 C CA . ILE A 1 195 ? 2.565 -9.357 0.559 1.00 98.75 195 ILE A CA 1
ATOM 1423 C C . ILE A 1 195 ? 1.110 -9.825 0.497 1.00 98.75 195 ILE A C 1
ATOM 1425 O O . ILE A 1 195 ? 0.314 -9.330 -0.304 1.00 98.75 195 ILE A O 1
ATOM 1429 N N . LYS A 1 196 ? 0.767 -10.770 1.372 1.00 98.50 196 LYS A N 1
ATOM 1430 C CA . LYS A 1 196 ? -0.608 -11.178 1.664 1.00 98.50 196 LYS A CA 1
ATOM 1431 C C . LYS A 1 196 ? -0.856 -11.062 3.166 1.00 98.50 196 LYS A C 1
ATOM 1433 O O . LYS A 1 196 ? -0.102 -11.650 3.940 1.00 98.50 196 LYS A O 1
ATOM 1438 N N . ILE A 1 197 ? -1.891 -10.327 3.548 1.00 98.31 197 ILE A N 1
ATOM 1439 C CA . ILE A 1 197 ? -2.410 -10.251 4.916 1.00 98.31 197 ILE A CA 1
ATOM 1440 C C . ILE A 1 197 ? -3.068 -11.594 5.263 1.00 98.31 197 ILE A C 1
ATOM 1442 O O . ILE A 1 197 ? -3.733 -12.203 4.418 1.00 98.31 197 ILE A O 1
ATOM 1446 N N . VAL A 1 198 ? -2.773 -12.099 6.460 1.00 96.56 198 VAL A N 1
ATOM 1447 C CA . VAL A 1 198 ? -3.293 -13.357 7.002 1.00 96.56 198 VAL A CA 1
ATOM 1448 C C . VAL A 1 198 ? -3.563 -13.147 8.493 1.00 96.56 198 VAL A C 1
ATOM 1450 O O . VAL A 1 198 ? -2.728 -13.432 9.353 1.00 96.56 198 VAL A O 1
ATOM 1453 N N . GLY A 1 199 ? -4.740 -12.622 8.790 1.00 94.31 199 GLY A N 1
ATOM 1454 C CA . GLY A 1 199 ? -5.139 -12.108 10.084 1.00 94.31 199 GLY A CA 1
ATOM 1455 C C . GLY A 1 199 ? -4.162 -11.075 10.634 1.00 94.31 199 GLY A C 1
ATOM 1456 O O . GLY A 1 199 ? -3.799 -10.100 9.990 1.00 94.31 199 GLY A O 1
ATOM 1457 N N . ASP A 1 200 ? -3.640 -11.325 11.829 1.00 94.69 200 ASP A N 1
ATOM 1458 C CA . ASP A 1 200 ? -2.768 -10.396 12.560 1.00 94.69 200 ASP A CA 1
ATOM 1459 C C . ASP A 1 200 ? -1.286 -10.374 12.115 1.00 94.69 200 ASP A C 1
ATOM 1461 O O . ASP A 1 200 ? -0.406 -9.895 12.850 1.00 94.69 200 ASP A O 1
ATOM 1465 N N . HIS A 1 201 ? -0.985 -10.916 10.935 1.00 96.06 201 HIS A N 1
ATOM 1466 C CA . HIS A 1 201 ? 0.335 -10.896 10.309 1.00 96.06 201 HIS A CA 1
ATOM 1467 C C . HIS A 1 201 ? 0.221 -10.864 8.779 1.00 96.06 201 HIS A C 1
ATOM 1469 O O . HIS A 1 201 ? -0.856 -10.984 8.209 1.00 96.06 201 HIS A O 1
ATOM 1475 N N . TYR A 1 202 ? 1.357 -10.724 8.096 1.00 97.44 202 TYR A N 1
ATOM 1476 C CA . TYR A 1 202 ? 1.433 -10.879 6.646 1.00 97.44 202 TYR A CA 1
ATOM 1477 C C . TYR A 1 202 ? 2.522 -11.880 6.266 1.00 97.44 202 TYR A C 1
ATOM 1479 O O . TYR A 1 202 ? 3.475 -12.113 7.015 1.00 97.44 202 TYR A O 1
ATOM 1487 N N . ILE A 1 203 ? 2.402 -12.439 5.067 1.00 98.19 203 ILE A N 1
ATOM 1488 C CA . ILE A 1 203 ? 3.447 -13.227 4.416 1.00 98.19 203 ILE A CA 1
ATOM 1489 C C . ILE A 1 203 ? 3.978 -12.478 3.197 1.00 98.19 203 ILE A C 1
ATOM 1491 O O . ILE A 1 203 ? 3.222 -11.820 2.482 1.00 98.19 203 ILE A O 1
ATOM 1495 N N . ILE A 1 204 ? 5.280 -12.589 2.942 1.00 98.56 204 ILE A N 1
ATOM 1496 C CA . ILE A 1 204 ? 5.881 -12.086 1.704 1.00 98.56 204 ILE A CA 1
ATOM 1497 C C . ILE A 1 204 ? 5.622 -13.125 0.617 1.00 98.56 204 ILE A C 1
ATOM 1499 O O . ILE A 1 204 ? 6.082 -14.261 0.709 1.00 98.56 204 ILE A O 1
ATOM 1503 N N . VAL A 1 205 ? 4.861 -12.736 -0.403 1.00 98.56 205 VAL A N 1
ATOM 1504 C CA . VAL A 1 205 ? 4.546 -13.590 -1.555 1.00 98.56 205 VAL A CA 1
ATOM 1505 C C . VAL A 1 205 ? 5.688 -13.531 -2.560 1.00 98.56 205 VAL A C 1
ATOM 1507 O O . VAL A 1 205 ? 6.109 -14.558 -3.089 1.00 98.56 205 VAL A O 1
ATOM 1510 N N . LYS A 1 206 ? 6.186 -12.320 -2.831 1.00 98.56 206 LYS A N 1
ATOM 1511 C CA . LYS A 1 206 ? 7.311 -12.085 -3.735 1.00 98.56 206 LYS A CA 1
ATOM 1512 C C . LYS A 1 206 ? 7.968 -10.744 -3.440 1.00 98.56 206 LYS A C 1
ATOM 1514 O O . LYS A 1 206 ? 7.287 -9.786 -3.102 1.00 98.56 206 LYS A O 1
ATOM 1519 N N . GLU A 1 207 ? 9.277 -10.673 -3.611 1.00 98.56 207 GLU A N 1
ATOM 1520 C CA . GLU A 1 207 ? 10.070 -9.472 -3.368 1.00 98.56 207 GLU A CA 1
ATOM 1521 C C . GLU A 1 207 ? 11.285 -9.464 -4.295 1.00 98.56 207 GLU A C 1
ATOM 1523 O O . GLU A 1 207 ? 11.800 -10.529 -4.648 1.00 98.56 207 GLU A O 1
ATOM 1528 N N . GLY A 1 208 ? 11.730 -8.281 -4.712 1.00 98.25 208 GLY A N 1
ATOM 1529 C CA . GLY A 1 208 ? 12.964 -8.128 -5.471 1.00 98.25 208 GLY A CA 1
ATOM 1530 C C . GLY A 1 208 ? 13.055 -6.816 -6.235 1.00 98.25 208 GLY A C 1
ATOM 1531 O O . GLY A 1 208 ? 12.081 -6.079 -6.373 1.00 98.25 208 GLY A O 1
ATOM 1532 N N . ASP A 1 209 ? 14.242 -6.557 -6.769 1.00 98.25 209 ASP A N 1
ATOM 1533 C CA . ASP A 1 209 ? 14.509 -5.359 -7.560 1.00 98.25 209 ASP A CA 1
ATOM 1534 C C . ASP A 1 209 ? 14.067 -5.549 -9.003 1.00 98.25 209 ASP A C 1
ATOM 1536 O O . ASP A 1 209 ? 14.222 -6.640 -9.557 1.00 98.25 209 ASP A O 1
ATOM 1540 N N . PHE A 1 210 ? 13.562 -4.491 -9.629 1.00 97.38 210 PHE A N 1
ATOM 1541 C CA . PHE A 1 210 ? 13.169 -4.466 -11.030 1.00 97.38 210 PHE A CA 1
ATOM 1542 C C . PHE A 1 210 ? 13.431 -3.121 -11.685 1.00 97.38 210 PHE A C 1
ATOM 1544 O O . PHE A 1 210 ? 13.439 -2.090 -11.022 1.00 97.38 210 PHE A O 1
ATOM 1551 N N . SER A 1 211 ? 13.657 -3.148 -12.993 1.00 96.38 211 SER A N 1
ATOM 1552 C CA . SER A 1 211 ? 13.911 -1.946 -13.780 1.00 96.38 211 SER A CA 1
ATOM 1553 C C . SER A 1 211 ? 12.653 -1.489 -14.512 1.00 96.38 211 SER A C 1
ATOM 1555 O O . SER A 1 211 ? 12.110 -2.226 -15.335 1.00 96.38 211 SER A O 1
ATOM 1557 N N . LEU A 1 212 ? 12.230 -0.246 -14.283 1.00 91.25 212 LEU A N 1
ATOM 1558 C CA . LEU A 1 212 ? 11.097 0.366 -14.986 1.00 91.25 212 LEU A CA 1
ATOM 1559 C C . LEU A 1 212 ? 11.332 0.558 -16.497 1.00 91.25 212 LEU A C 1
ATOM 1561 O O . LEU A 1 212 ? 10.383 0.825 -17.230 1.00 91.25 212 LEU A O 1
ATOM 1565 N N . GLU A 1 213 ? 12.571 0.438 -16.985 1.00 93.69 213 GLU A N 1
ATOM 1566 C CA . GLU A 1 213 ? 12.887 0.607 -18.413 1.00 93.69 213 GLU A CA 1
ATOM 1567 C C . GLU A 1 213 ? 12.498 -0.605 -19.264 1.00 93.69 213 GLU A C 1
ATOM 1569 O O . GLU A 1 213 ? 12.194 -0.467 -20.449 1.00 93.69 213 GLU A O 1
ATOM 1574 N N . ASN A 1 214 ? 12.541 -1.802 -18.681 1.00 94.44 214 ASN A N 1
ATOM 1575 C CA . ASN A 1 214 ? 12.439 -3.055 -19.428 1.00 94.44 214 ASN A CA 1
ATOM 1576 C C . ASN A 1 214 ? 11.640 -4.150 -18.714 1.00 94.44 214 ASN A C 1
ATOM 1578 O O . ASN A 1 214 ? 11.418 -5.206 -19.304 1.00 94.44 214 ASN A O 1
ATOM 1582 N N . GLU A 1 215 ? 11.187 -3.920 -17.483 1.00 96.12 215 GLU A N 1
ATOM 1583 C CA . GLU A 1 215 ? 10.333 -4.841 -16.741 1.00 96.12 215 GLU A CA 1
ATOM 1584 C C . GLU A 1 215 ? 9.018 -4.166 -16.348 1.00 96.12 215 GLU A C 1
ATOM 1586 O O . GLU A 1 215 ? 8.943 -2.956 -16.136 1.00 96.12 215 GLU A O 1
ATOM 1591 N N . LYS A 1 216 ? 7.968 -4.976 -16.213 1.00 94.75 216 LYS A N 1
ATOM 1592 C CA . LYS A 1 216 ? 6.684 -4.545 -15.658 1.00 94.75 216 LYS A CA 1
ATOM 1593 C C . LYS A 1 216 ? 6.466 -5.192 -14.305 1.00 94.75 216 LYS A C 1
ATOM 1595 O O . LYS A 1 216 ? 6.601 -6.415 -14.180 1.00 94.75 216 LYS A O 1
ATOM 1600 N N . ALA A 1 217 ? 6.085 -4.390 -13.315 1.00 94.88 217 ALA A N 1
ATOM 1601 C CA . ALA A 1 217 ? 5.777 -4.878 -11.976 1.00 94.88 217 ALA A CA 1
ATOM 1602 C C . ALA A 1 217 ? 4.698 -5.972 -12.018 1.00 94.88 217 ALA A C 1
ATOM 1604 O O . ALA A 1 217 ? 4.815 -7.004 -11.357 1.00 94.88 217 ALA A O 1
ATOM 1605 N N . GLU A 1 218 ? 3.680 -5.809 -12.863 1.00 95.44 218 GLU A N 1
ATOM 1606 C CA . GLU A 1 218 ? 2.554 -6.731 -12.944 1.00 95.44 218 GLU A CA 1
ATOM 1607 C C . GLU A 1 218 ? 2.965 -8.132 -13.401 1.00 95.44 218 GLU A C 1
ATOM 1609 O O . GLU A 1 218 ? 2.451 -9.130 -12.895 1.00 95.44 218 GLU A O 1
ATOM 1614 N N . GLU A 1 219 ? 3.916 -8.216 -14.330 1.00 96.62 219 GLU A N 1
ATOM 1615 C CA . GLU A 1 219 ? 4.455 -9.482 -14.826 1.00 96.62 219 GLU A CA 1
ATOM 1616 C C . GLU A 1 219 ? 5.456 -10.065 -13.823 1.00 96.62 219 GLU A C 1
ATOM 1618 O O . GLU A 1 219 ? 5.372 -11.241 -13.458 1.00 96.62 219 GLU A O 1
ATOM 1623 N N . LYS A 1 220 ? 6.369 -9.233 -13.306 1.00 97.25 220 LYS A N 1
ATOM 1624 C CA . LYS A 1 220 ? 7.420 -9.683 -12.394 1.00 97.25 220 LYS A CA 1
ATOM 1625 C C . LYS A 1 220 ? 6.867 -10.173 -11.067 1.00 97.25 220 LYS A C 1
ATOM 1627 O O . LYS A 1 220 ? 7.302 -11.218 -10.591 1.00 97.25 220 LYS A O 1
ATOM 1632 N N . PHE A 1 221 ? 5.914 -9.467 -10.470 1.00 98.12 221 PHE A N 1
ATOM 1633 C CA . PHE A 1 221 ? 5.331 -9.827 -9.176 1.00 98.12 221 PHE A CA 1
ATOM 1634 C C . PHE A 1 221 ? 4.054 -10.666 -9.305 1.00 98.12 221 PHE A C 1
ATOM 1636 O O . PHE A 1 221 ? 3.507 -11.098 -8.294 1.00 98.12 221 PHE A O 1
ATOM 1643 N N . GLY A 1 222 ? 3.610 -10.949 -10.536 1.00 97.44 222 GLY A N 1
ATOM 1644 C CA . GLY A 1 222 ? 2.403 -11.730 -10.801 1.00 97.44 222 GLY A CA 1
ATOM 1645 C C . GLY A 1 222 ? 1.123 -11.001 -10.393 1.00 97.44 222 GLY A C 1
ATOM 1646 O O . GLY A 1 222 ? 0.159 -11.646 -10.002 1.00 97.44 222 GLY A O 1
ATOM 1647 N N . LEU A 1 223 ? 1.095 -9.667 -10.454 1.00 97.25 223 LEU A N 1
ATOM 1648 C CA . LEU A 1 223 ? -0.038 -8.862 -9.979 1.00 97.25 223 LEU A CA 1
ATOM 1649 C C . LEU A 1 223 ? -1.301 -9.075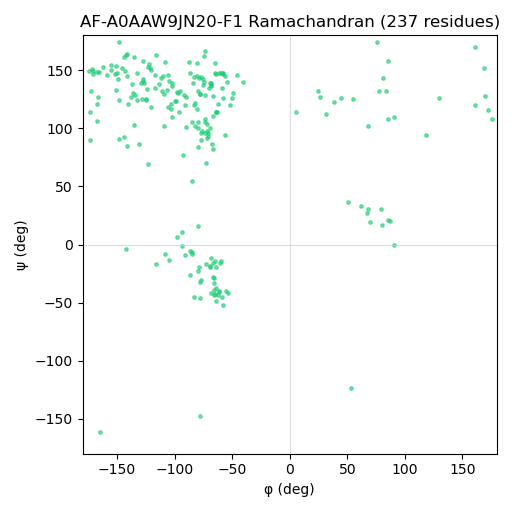 -10.825 1.00 97.25 223 LEU A C 1
ATOM 1651 O O . LEU A 1 223 ? -2.410 -9.001 -10.307 1.00 97.25 223 LEU A O 1
ATOM 1655 N N . ASN A 1 224 ? -1.135 -9.429 -12.104 1.00 96.31 224 ASN A N 1
ATOM 1656 C CA . ASN A 1 224 ? -2.234 -9.668 -13.050 1.00 96.31 224 ASN A CA 1
ATOM 1657 C C . ASN A 1 224 ? -3.189 -10.803 -12.645 1.00 96.31 224 ASN A C 1
ATOM 1659 O O . ASN A 1 224 ? -4.274 -10.920 -13.213 1.00 96.31 224 ASN A O 1
ATOM 1663 N N . GLN A 1 225 ? -2.793 -11.661 -11.702 1.00 96.56 225 GLN A N 1
ATOM 1664 C CA . GLN A 1 225 ? -3.647 -12.742 -11.210 1.00 96.56 225 GLN A CA 1
ATOM 1665 C C . GLN A 1 225 ? -4.607 -12.296 -10.097 1.00 96.56 225 GLN A C 1
ATOM 1667 O O . GLN A 1 225 ? -5.467 -13.077 -9.693 1.00 96.56 225 GLN A O 1
ATOM 1672 N N . TYR A 1 226 ? -4.477 -11.059 -9.607 1.00 96.94 226 TYR A N 1
ATOM 1673 C CA . TYR A 1 226 ? -5.312 -10.508 -8.546 1.00 96.94 226 TYR A CA 1
ATOM 1674 C C . TYR A 1 226 ? -6.172 -9.363 -9.077 1.00 96.94 226 TYR A C 1
ATOM 1676 O O . TYR A 1 226 ? -5.711 -8.501 -9.823 1.00 96.94 226 TYR A O 1
ATOM 1684 N N . ALA A 1 227 ? -7.438 -9.331 -8.667 1.00 97.81 227 ALA A N 1
ATOM 1685 C CA . ALA A 1 227 ? -8.317 -8.214 -8.980 1.00 97.81 227 ALA A CA 1
ATOM 1686 C C . ALA A 1 227 ? -7.933 -6.996 -8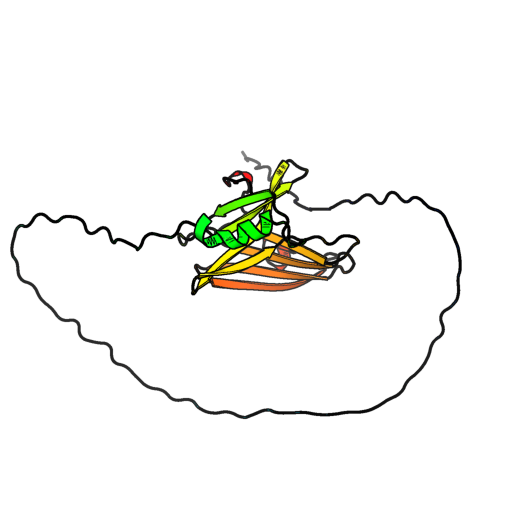.118 1.00 97.81 227 ALA A C 1
ATOM 1688 O O . ALA A 1 227 ? -7.867 -7.142 -6.894 1.00 97.81 227 ALA A O 1
ATOM 1689 N N . PRO A 1 228 ? -7.709 -5.802 -8.698 1.00 97.25 228 PRO A N 1
ATOM 1690 C CA . PRO A 1 228 ? -7.500 -4.587 -7.915 1.00 97.25 228 PRO A CA 1
ATOM 1691 C C . PRO A 1 228 ? -8.688 -4.299 -6.988 1.00 97.25 228 PRO A C 1
ATOM 1693 O O . PRO A 1 228 ? -9.841 -4.605 -7.320 1.00 97.25 228 PRO A O 1
ATOM 1696 N N . LEU A 1 229 ? -8.420 -3.699 -5.828 1.00 97.44 229 LEU A N 1
ATOM 1697 C CA . LEU A 1 229 ? -9.476 -3.229 -4.937 1.00 97.44 229 LEU A CA 1
ATOM 1698 C C . LEU A 1 229 ? -10.231 -2.068 -5.606 1.00 97.44 229 LEU A C 1
ATOM 1700 O O . LEU A 1 229 ? -9.621 -1.100 -6.057 1.00 97.44 229 LEU A O 1
ATOM 1704 N N . ASN A 1 230 ? -11.562 -2.159 -5.678 1.00 95.88 230 ASN A N 1
ATOM 1705 C CA . ASN A 1 230 ? -12.387 -1.113 -6.280 1.00 95.88 230 ASN A CA 1
ATOM 1706 C C . ASN A 1 230 ? -12.643 0.022 -5.275 1.00 95.88 230 ASN A C 1
ATOM 1708 O O . ASN A 1 230 ? -13.512 -0.093 -4.405 1.00 95.88 230 ASN A O 1
ATOM 1712 N N . THR A 1 231 ? -11.912 1.128 -5.414 1.00 95.75 231 THR A N 1
ATOM 1713 C CA . THR A 1 231 ? -11.971 2.256 -4.473 1.00 95.75 231 THR A CA 1
ATOM 1714 C C . THR A 1 231 ? -13.280 3.043 -4.515 1.00 95.75 231 THR A C 1
ATOM 1716 O O . THR A 1 231 ? -13.607 3.694 -3.523 1.00 95.75 231 THR A O 1
ATOM 1719 N N . ASP A 1 232 ? -14.068 2.931 -5.589 1.00 93.56 232 ASP A N 1
ATOM 1720 C CA . ASP A 1 232 ? -15.371 3.601 -5.717 1.00 93.56 232 ASP A CA 1
ATOM 1721 C C . ASP A 1 232 ? -16.452 2.967 -4.828 1.00 93.56 232 ASP A C 1
ATOM 1723 O O . ASP A 1 232 ? -17.495 3.565 -4.573 1.00 93.56 232 ASP A O 1
ATOM 1727 N N . THR A 1 233 ? -16.213 1.743 -4.349 1.00 94.38 233 THR A N 1
ATOM 1728 C CA . THR A 1 233 ? -17.143 1.029 -3.457 1.00 94.38 233 THR A CA 1
ATOM 1729 C C . THR A 1 233 ? -16.863 1.272 -1.976 1.00 94.38 233 THR A C 1
ATOM 1731 O O . THR A 1 233 ? -17.665 0.890 -1.123 1.00 94.38 233 THR A O 1
ATOM 1734 N N . ILE A 1 234 ? -15.736 1.915 -1.663 1.00 96.69 234 ILE A N 1
ATOM 1735 C CA . ILE A 1 234 ? -15.302 2.175 -0.294 1.00 96.69 234 ILE A CA 1
ATOM 1736 C C . ILE A 1 234 ? -16.065 3.380 0.263 1.00 96.69 234 ILE A C 1
ATOM 1738 O O . ILE A 1 234 ? -16.139 4.441 -0.358 1.00 96.69 234 ILE A O 1
ATOM 1742 N N . GLN A 1 235 ? -16.604 3.224 1.472 1.00 96.06 235 GLN A N 1
ATOM 1743 C CA . GLN A 1 235 ? -17.238 4.308 2.219 1.00 96.06 235 GLN A CA 1
ATOM 1744 C C . GLN A 1 235 ? -16.163 5.169 2.891 1.00 96.06 235 GLN A C 1
ATOM 1746 O O . GLN A 1 235 ? -15.800 4.960 4.048 1.00 96.06 235 GLN A O 1
ATOM 1751 N N . TRP A 1 236 ? -15.616 6.108 2.125 1.00 97.50 236 TRP A N 1
ATOM 1752 C CA . TRP A 1 236 ? -14.577 7.023 2.588 1.00 97.50 236 TRP A CA 1
ATOM 1753 C C . TRP A 1 236 ? -15.107 8.030 3.612 1.00 97.50 236 TRP A C 1
ATOM 1755 O O . TRP A 1 236 ? -16.178 8.614 3.445 1.00 97.50 236 TRP A O 1
ATOM 1765 N N . GLN A 1 237 ? -14.305 8.282 4.641 1.00 97.56 237 GLN A N 1
ATOM 1766 C CA . GLN A 1 237 ? -14.511 9.323 5.641 1.00 97.56 237 GLN A CA 1
ATOM 1767 C C . GLN A 1 237 ? -13.463 10.419 5.469 1.00 97.56 237 GLN A C 1
ATOM 1769 O O . GLN A 1 237 ? -12.318 10.133 5.132 1.00 97.56 237 GLN A O 1
ATOM 1774 N N . VAL A 1 238 ? -13.839 11.671 5.718 1.00 95.88 238 VAL A N 1
ATOM 1775 C CA . VAL A 1 238 ? -12.902 12.804 5.686 1.00 95.88 238 VAL A CA 1
ATOM 1776 C C . VAL A 1 238 ? -12.027 12.784 6.939 1.00 95.88 238 VAL A C 1
ATOM 1778 O O . VAL A 1 238 ? -12.535 12.527 8.033 1.00 95.88 238 VAL A O 1
ATOM 1781 N N . LEU A 1 239 ? -10.726 13.039 6.768 1.00 91.12 239 LEU A N 1
ATOM 1782 C CA . LEU A 1 239 ? -9.758 13.135 7.868 1.00 91.12 239 LEU A CA 1
ATOM 1783 C C . LEU A 1 239 ? -9.971 14.351 8.766 1.00 91.12 239 LEU A C 1
ATOM 1785 O O . LEU A 1 239 ? -10.146 15.471 8.241 1.00 91.12 239 LEU A O 1
#

Secondary structure (DSSP, 8-state):
-------------------------------------------------------------------------------------PPPPHHHHTHHHHHHHHHT--TT---SEEEEE-SSSSS-PEEEEEEE-TTSSEEEEEEEEEETTTEEEEEEE-EE-GGG-EEEEEEEETTTEEEEEEEETTEEEEEEEEEEEETTEEEEEEEEEEETTT--HHHHTTGGGSPBP-GGGS--EE-

Organism: NCBI:txid44008